Protein AF-A0A0D6DTZ2-F1 (afdb_monomer_lite)

Radius of gyration: 19.98 Å; chains: 1; bounding box: 52×52×52 Å

Sequence (296 aa):
MDSWIISLRIFQTFFFTFIPMLLGYLIINTWHKKEIDFAIKVSIIICFLEYLLSLNMSVSNILRSFVDTDYANTNSSLLESNTFPLLALGLFIYFCYYKKNIFFTVLSFVFVLITFKRVVMFTAIILFIISRLKLKDLRVSKICLLLSIFFILIISFSYFGVIEPQHILQSSRYLNIDLRAFSTNRTDRLAWLDASNFVSYGFGSSTDFMYKTFGGLALEMDIVALVVELGWISVVAFITCYLRFAKGNFYVFVAMTLLLLNSIFSSGMSSTFGWLIILVSMSSILVDSCDKKIGE

Organism: NCBI:txid297352

Foldseek 3Di:
DDDQCPDPQQVLQCCLQVVLVVLLVCCLVPPDPVVLVVVLVVLLVVLLVVLVVVLVDDPVVLVVLLVPDDLVQDPRGSQADPFRLLVLLLSLLQCLQVVPDPVSNVSSLVSNVSNSPVLSNVLSVVLNVLSPDPQQLPFADPVNLVVLLVVLLVCLVVLLVCLQPVNVVVSCVVVVHNPCSQLVNLSVLNVVCVVDPQDADAQCSQQVVCCVPVVNDHSFQQSSSCCRRPNPVSVSVVSSVQLVLQRLGPSSNSSSSSVSVCSRRGHDSSNSSSSSSNSNSSVSSSVVSVVVVVVD

Structure (mmCIF, N/CA/C/O backbone):
data_AF-A0A0D6DTZ2-F1
#
_entry.id   AF-A0A0D6DTZ2-F1
#
loop_
_atom_site.group_PDB
_atom_site.id
_atom_site.type_symbol
_atom_site.label_atom_id
_atom_site.label_alt_id
_atom_site.label_comp_id
_atom_site.label_asym_id
_atom_site.label_entity_id
_atom_site.label_seq_id
_atom_site.pdbx_PDB_ins_code
_atom_site.Cartn_x
_atom_site.Cartn_y
_atom_site.Cartn_z
_atom_site.occupancy
_atom_site.B_iso_or_equiv
_atom_site.auth_seq_id
_atom_site.auth_comp_id
_atom_site.auth_asym_id
_atom_site.auth_atom_id
_atom_site.pdbx_PDB_model_num
ATOM 1 N N . MET A 1 1 ? 15.848 -29.190 -23.317 1.00 32.53 1 MET A N 1
ATOM 2 C CA . MET A 1 1 ? 15.002 -29.951 -22.366 1.00 32.53 1 MET A CA 1
ATOM 3 C C . MET A 1 1 ? 15.364 -29.364 -21.027 1.00 32.53 1 MET A C 1
ATOM 5 O O . MET A 1 1 ? 16.264 -29.854 -20.357 1.00 32.53 1 MET A O 1
ATOM 9 N N . ASP A 1 2 ? 14.810 -28.184 -20.775 1.00 38.06 2 ASP A N 1
ATOM 10 C CA . ASP A 1 2 ? 15.455 -27.224 -19.891 1.00 38.06 2 ASP A CA 1
ATOM 11 C C . ASP A 1 2 ? 14.892 -27.424 -18.497 1.00 38.06 2 ASP A C 1
ATOM 13 O O . ASP A 1 2 ? 13.679 -27.458 -18.280 1.00 38.06 2 ASP A O 1
ATOM 17 N N . SER A 1 3 ? 15.816 -27.699 -17.587 1.00 39.47 3 SER A N 1
ATOM 18 C CA . SER A 1 3 ? 15.567 -27.962 -16.186 1.00 39.47 3 SER A CA 1
ATOM 19 C C . SER A 1 3 ? 14.684 -26.869 -15.597 1.00 39.47 3 SER A C 1
ATOM 21 O O . SER A 1 3 ? 14.871 -25.682 -15.852 1.00 39.47 3 SER A O 1
ATOM 23 N N . TRP A 1 4 ? 13.720 -27.279 -14.779 1.00 41.53 4 TRP A N 1
ATOM 24 C CA . TRP A 1 4 ? 12.941 -26.385 -13.938 1.00 41.53 4 TRP A CA 1
ATOM 25 C C . TRP A 1 4 ? 13.897 -25.625 -13.012 1.00 41.53 4 TRP A C 1
ATOM 27 O O . TRP A 1 4 ? 14.238 -26.102 -11.930 1.00 41.53 4 TRP A O 1
ATOM 37 N N . ILE A 1 5 ? 14.367 -24.451 -13.437 1.00 53.62 5 ILE A N 1
ATOM 38 C CA . ILE A 1 5 ? 15.099 -23.526 -12.576 1.00 53.62 5 ILE A CA 1
ATOM 39 C C . ILE A 1 5 ? 14.049 -22.894 -11.662 1.00 53.62 5 ILE A C 1
ATOM 41 O O . ILE A 1 5 ? 13.574 -21.783 -11.884 1.00 53.62 5 ILE A O 1
ATOM 45 N N . ILE A 1 6 ? 13.649 -23.631 -10.625 1.00 55.91 6 ILE A N 1
ATOM 46 C CA . ILE A 1 6 ? 12.968 -23.041 -9.477 1.00 55.91 6 ILE A CA 1
ATOM 47 C C . ILE A 1 6 ? 14.019 -22.163 -8.805 1.00 55.91 6 ILE A C 1
ATOM 49 O O . ILE A 1 6 ? 14.857 -22.640 -8.038 1.00 55.91 6 ILE A O 1
ATOM 53 N N . SER A 1 7 ? 14.044 -20.879 -9.158 1.00 69.25 7 SER A N 1
ATOM 54 C CA . SER A 1 7 ? 14.975 -19.956 -8.528 1.00 69.25 7 SER A CA 1
ATOM 55 C C . SER A 1 7 ? 14.535 -19.715 -7.082 1.00 69.25 7 SER A C 1
ATOM 57 O O . SER A 1 7 ? 13.347 -19.556 -6.793 1.00 69.25 7 SER A O 1
ATOM 59 N N . LEU A 1 8 ? 15.501 -19.668 -6.156 1.00 78.25 8 LEU A N 1
ATOM 60 C CA . LEU A 1 8 ? 15.287 -19.338 -4.737 1.00 78.25 8 LEU A CA 1
ATOM 61 C C . LEU A 1 8 ? 14.402 -18.086 -4.569 1.00 78.25 8 LEU A C 1
ATOM 63 O O . LEU A 1 8 ? 13.637 -17.966 -3.614 1.00 78.25 8 LEU A O 1
ATOM 67 N N . ARG A 1 9 ? 14.481 -17.164 -5.533 1.00 77.12 9 ARG A N 1
ATOM 68 C CA . ARG A 1 9 ? 13.719 -15.922 -5.561 1.00 77.12 9 ARG A CA 1
ATOM 69 C C . ARG A 1 9 ? 12.212 -16.140 -5.656 1.00 77.12 9 ARG A C 1
ATOM 71 O O . ARG A 1 9 ? 11.488 -15.431 -4.972 1.00 77.12 9 ARG A O 1
ATOM 78 N N . ILE A 1 10 ? 11.730 -17.113 -6.432 1.00 77.50 10 ILE A N 1
ATOM 79 C CA . ILE A 1 10 ? 10.286 -17.401 -6.517 1.00 77.50 10 ILE A CA 1
ATOM 80 C C . ILE A 1 10 ? 9.757 -17.830 -5.153 1.00 77.50 10 ILE A C 1
ATOM 82 O O . ILE A 1 10 ? 8.728 -17.335 -4.695 1.00 77.50 10 ILE A O 1
ATOM 86 N N . PHE A 1 11 ? 10.495 -18.710 -4.477 1.00 80.12 11 PHE A N 1
ATOM 87 C CA . PHE A 1 11 ? 10.143 -19.148 -3.134 1.00 80.12 11 PHE A CA 1
ATOM 88 C C . PHE A 1 11 ? 10.134 -17.969 -2.154 1.00 80.12 11 PHE A C 1
ATOM 90 O O . PHE A 1 11 ? 9.172 -17.797 -1.414 1.00 80.12 11 PHE A O 1
ATOM 97 N N . GLN A 1 12 ? 11.150 -17.102 -2.197 1.00 81.50 12 GLN A N 1
ATOM 98 C CA . GLN A 1 12 ? 11.191 -15.886 -1.377 1.00 81.50 12 GLN A CA 1
ATOM 99 C C . GLN A 1 12 ? 10.000 -14.960 -1.644 1.00 81.50 12 GLN A C 1
ATOM 101 O O . GLN A 1 12 ? 9.348 -14.530 -0.697 1.00 81.50 12 GLN A O 1
ATOM 106 N N . THR A 1 13 ? 9.683 -14.679 -2.909 1.00 79.06 13 THR A N 1
ATOM 107 C CA . THR A 1 13 ? 8.556 -13.816 -3.286 1.00 79.06 13 THR A CA 1
ATOM 108 C C . THR A 1 13 ? 7.231 -14.404 -2.809 1.00 79.06 13 THR A C 1
ATOM 110 O O . THR A 1 13 ? 6.436 -13.699 -2.190 1.00 79.06 13 THR A O 1
ATOM 113 N N . PHE A 1 14 ? 7.018 -15.709 -3.007 1.00 81.75 14 PHE A N 1
ATOM 114 C CA . PHE A 1 14 ? 5.841 -16.401 -2.489 1.00 81.75 14 PHE A CA 1
ATOM 115 C C . PHE A 1 14 ? 5.746 -16.275 -0.965 1.00 81.75 14 PHE A C 1
ATOM 117 O O . PHE A 1 14 ? 4.700 -15.889 -0.450 1.00 81.75 14 PHE A O 1
ATOM 124 N N . PHE A 1 15 ? 6.841 -16.527 -0.243 1.00 83.38 15 PHE A N 1
ATOM 125 C CA . PHE A 1 15 ? 6.882 -16.393 1.213 1.00 83.38 15 PHE A CA 1
ATOM 126 C C . PHE A 1 15 ? 6.571 -14.965 1.664 1.00 83.38 15 PHE A C 1
ATOM 128 O O . PHE A 1 15 ? 5.751 -14.778 2.558 1.00 83.38 15 PHE A O 1
ATOM 135 N N . PHE A 1 16 ? 7.161 -13.955 1.028 1.00 83.38 16 PHE A N 1
ATOM 136 C CA . PHE A 1 16 ? 6.943 -12.550 1.373 1.00 83.38 16 PHE A CA 1
ATOM 137 C C . PHE A 1 16 ? 5.513 -12.076 1.113 1.00 83.38 16 PHE A C 1
ATOM 139 O O . PHE A 1 16 ? 5.014 -11.233 1.854 1.00 83.38 16 PHE A O 1
ATOM 146 N N . THR A 1 17 ? 4.819 -12.642 0.126 1.00 82.06 17 THR A N 1
ATOM 147 C CA . THR A 1 17 ? 3.407 -12.323 -0.132 1.00 82.06 17 THR A CA 1
ATOM 148 C C . THR A 1 17 ? 2.444 -13.158 0.721 1.00 82.06 17 THR A C 1
ATOM 150 O O . THR A 1 17 ? 1.434 -12.636 1.191 1.00 82.06 17 THR A O 1
ATOM 153 N N . PHE A 1 18 ? 2.742 -14.438 0.961 1.00 86.50 18 PHE A N 1
ATOM 154 C CA . PHE A 1 18 ? 1.843 -15.369 1.652 1.00 86.50 18 PHE A CA 1
ATOM 155 C C . PHE A 1 18 ? 1.929 -15.286 3.182 1.00 86.50 18 PHE A C 1
ATOM 157 O O . PHE A 1 18 ? 0.897 -15.305 3.858 1.00 86.50 18 PHE A O 1
ATOM 164 N N . ILE A 1 19 ? 3.134 -15.155 3.752 1.00 89.50 19 ILE A N 1
ATOM 165 C CA . ILE A 1 19 ? 3.327 -15.104 5.212 1.00 89.50 19 ILE A CA 1
ATOM 166 C C . ILE A 1 19 ? 2.506 -13.996 5.885 1.00 89.50 19 ILE A C 1
ATOM 168 O O . ILE A 1 19 ? 1.871 -14.292 6.897 1.00 89.50 19 ILE A O 1
ATOM 172 N N . PRO A 1 20 ? 2.443 -12.756 5.366 1.00 91.19 20 PRO A N 1
ATOM 173 C CA . PRO A 1 20 ? 1.626 -11.704 5.968 1.00 91.19 20 PRO A CA 1
ATOM 174 C C . PRO A 1 20 ? 0.148 -12.079 6.074 1.00 91.19 20 PRO A C 1
ATOM 176 O O . PRO A 1 20 ? -0.500 -11.753 7.066 1.00 91.19 20 PRO A O 1
ATOM 179 N N . MET A 1 21 ? -0.380 -12.789 5.072 1.00 91.00 21 MET A N 1
ATOM 180 C CA . MET A 1 21 ? -1.769 -13.248 5.062 1.00 91.00 21 MET A CA 1
ATOM 181 C C . MET A 1 21 ? -1.997 -14.331 6.111 1.00 91.00 21 MET A C 1
ATOM 183 O O . MET A 1 21 ? -2.951 -14.244 6.882 1.00 91.00 21 MET A O 1
ATOM 187 N N . LEU A 1 22 ? -1.105 -15.325 6.165 1.00 92.88 22 LEU A N 1
ATOM 188 C CA . LEU A 1 22 ? -1.191 -16.418 7.129 1.00 92.88 22 LEU A CA 1
ATOM 189 C C . LEU A 1 22 ? -1.058 -15.904 8.568 1.00 92.88 22 LEU A C 1
ATOM 191 O O . LEU A 1 22 ? -1.885 -16.231 9.414 1.00 92.88 22 LEU A O 1
ATOM 195 N N . LEU A 1 23 ? -0.058 -15.065 8.843 1.00 93.25 23 LEU A N 1
ATOM 196 C CA . LEU A 1 23 ? 0.145 -14.471 10.164 1.00 93.25 23 LEU A CA 1
ATOM 197 C C . LEU A 1 23 ? -1.013 -13.551 10.550 1.00 93.25 23 LEU A C 1
ATOM 199 O O . LEU A 1 23 ? -1.493 -13.629 11.676 1.00 93.25 23 LEU A O 1
ATOM 203 N N . GLY A 1 24 ? -1.504 -12.724 9.623 1.00 92.81 24 GLY A N 1
ATOM 204 C CA . GLY A 1 24 ? -2.672 -11.882 9.863 1.00 92.81 24 GLY A CA 1
ATOM 205 C C . GLY A 1 24 ? -3.908 -12.709 10.221 1.00 92.81 24 GLY A C 1
ATOM 206 O O . GLY A 1 24 ? -4.595 -12.395 11.191 1.00 92.81 24 GLY A O 1
ATOM 207 N N . TYR A 1 25 ? -4.149 -13.806 9.498 1.00 93.44 25 TYR A N 1
ATOM 208 C CA . TYR A 1 25 ? -5.218 -14.752 9.815 1.00 93.44 25 TYR A CA 1
ATOM 209 C C . TYR A 1 25 ? -5.040 -15.364 11.210 1.00 93.44 25 TYR A C 1
ATOM 211 O O . TYR A 1 25 ? -5.982 -15.353 12.000 1.00 93.44 25 TYR A O 1
ATOM 219 N N . LEU A 1 26 ? -3.845 -15.851 11.550 1.00 95.25 26 LEU A N 1
ATOM 220 C CA . LEU A 1 26 ? -3.583 -16.437 12.865 1.00 95.25 26 LEU A CA 1
ATOM 221 C C . LEU A 1 26 ? -3.798 -15.423 13.994 1.00 95.25 26 LEU A C 1
ATOM 223 O O . LEU A 1 26 ? -4.516 -15.730 14.940 1.00 95.25 26 LEU A O 1
ATOM 227 N N . ILE A 1 27 ? -3.251 -14.209 13.881 1.00 95.12 27 ILE A N 1
ATOM 228 C CA . ILE A 1 27 ? -3.389 -13.153 14.899 1.00 95.12 27 ILE A CA 1
ATOM 229 C C . ILE A 1 27 ? -4.865 -12.838 15.148 1.00 95.12 27 ILE A C 1
ATOM 231 O O . ILE A 1 27 ? -5.309 -12.840 16.289 1.00 95.12 27 ILE A O 1
ATOM 235 N N . ILE A 1 28 ? -5.647 -12.623 14.088 1.00 94.12 28 ILE A N 1
ATOM 236 C CA . ILE A 1 28 ? -7.059 -12.233 14.211 1.00 94.12 28 ILE A CA 1
ATOM 237 C C . ILE A 1 28 ? -7.918 -13.336 14.836 1.00 94.12 28 ILE A C 1
ATOM 239 O O . ILE A 1 28 ? -8.884 -13.027 15.527 1.00 94.12 28 ILE A O 1
ATOM 243 N N . ASN A 1 29 ? -7.577 -14.608 14.613 1.00 93.31 29 ASN A N 1
ATOM 244 C CA . ASN A 1 29 ? -8.347 -15.732 15.148 1.00 93.31 29 ASN A CA 1
ATOM 245 C C . ASN A 1 29 ? -7.876 -16.208 16.529 1.00 93.31 29 ASN A C 1
ATOM 247 O O . ASN A 1 29 ? -8.612 -16.935 17.190 1.00 93.31 29 ASN A O 1
ATOM 251 N N . THR A 1 30 ? -6.665 -15.846 16.961 1.00 95.12 30 THR A N 1
ATOM 252 C CA . THR A 1 30 ? -6.089 -16.339 18.225 1.00 95.12 30 THR A CA 1
ATOM 253 C C . THR A 1 30 ? -5.968 -15.266 19.295 1.00 95.12 30 THR A C 1
ATOM 255 O O . THR A 1 30 ? -6.087 -15.589 20.473 1.00 95.12 30 THR A O 1
ATOM 258 N N . TRP A 1 31 ? -5.734 -14.007 18.918 1.00 95.38 31 TRP A N 1
ATOM 259 C CA . TRP A 1 31 ? -5.491 -12.931 19.874 1.00 95.38 31 TRP A CA 1
ATOM 260 C C . TRP A 1 31 ? -6.774 -12.184 20.209 1.00 95.38 31 TRP A C 1
ATOM 262 O O . TRP A 1 31 ? -7.621 -11.898 19.361 1.00 95.38 31 TRP A O 1
ATOM 272 N N . HIS A 1 32 ? -6.886 -11.779 21.465 1.00 93.12 32 HIS A N 1
ATOM 273 C CA . HIS A 1 32 ? -7.929 -10.879 21.908 1.00 93.12 32 HIS A CA 1
ATOM 274 C C . HIS A 1 32 ? -7.662 -9.453 21.420 1.00 93.12 32 HIS A C 1
ATOM 276 O O . HIS A 1 32 ? -6.531 -8.979 21.323 1.00 93.12 32 HIS A O 1
ATOM 282 N N . LYS A 1 33 ? -8.734 -8.681 21.234 1.00 90.56 33 LYS A N 1
ATOM 283 C CA . LYS A 1 33 ? -8.653 -7.275 20.807 1.00 90.56 33 LYS A CA 1
ATOM 284 C C . LYS A 1 33 ? -7.744 -6.401 21.679 1.00 90.56 33 LYS A C 1
ATOM 286 O O . LYS A 1 33 ? -7.129 -5.467 21.175 1.00 90.56 33 LYS A O 1
ATOM 291 N N . LYS A 1 34 ? -7.662 -6.678 22.987 1.00 92.75 34 LYS A N 1
ATOM 292 C CA . LYS A 1 34 ? -6.756 -5.960 23.904 1.00 92.75 34 LYS A CA 1
ATOM 293 C C . LYS A 1 34 ? -5.284 -6.217 23.567 1.00 92.75 34 LYS A C 1
ATOM 295 O O . LYS A 1 34 ? -4.485 -5.291 23.646 1.00 92.75 34 LYS A O 1
ATOM 300 N N . GLU A 1 35 ? -4.950 -7.442 23.172 1.00 95.75 35 GLU A N 1
ATOM 301 C CA . GLU A 1 35 ? -3.594 -7.852 22.796 1.00 95.75 35 GLU A CA 1
ATOM 302 C C . GLU A 1 35 ? -3.206 -7.231 21.456 1.00 95.75 35 GLU A C 1
ATOM 304 O O . GLU A 1 35 ? -2.127 -6.656 21.340 1.00 95.75 35 GLU A O 1
ATOM 309 N N . ILE A 1 36 ? -4.125 -7.228 20.483 1.00 95.06 36 ILE A N 1
ATOM 310 C CA . ILE A 1 36 ? -3.933 -6.541 19.197 1.00 95.06 36 ILE A CA 1
ATOM 311 C C . ILE A 1 36 ? -3.721 -5.033 19.412 1.00 95.06 36 ILE A C 1
ATOM 313 O O . ILE A 1 36 ? -2.784 -4.455 18.864 1.00 95.06 36 ILE A O 1
ATOM 317 N N . ASP A 1 37 ? -4.544 -4.389 20.246 1.00 94.62 37 ASP A N 1
ATOM 318 C CA . ASP A 1 37 ? -4.416 -2.958 20.553 1.00 94.62 37 ASP A CA 1
ATOM 319 C C . ASP A 1 37 ? -3.077 -2.627 21.227 1.00 94.62 37 ASP A C 1
ATOM 321 O O . ASP A 1 37 ? -2.450 -1.615 20.909 1.00 94.62 37 ASP A O 1
ATOM 325 N N . PHE A 1 38 ? -2.619 -3.486 22.140 1.00 94.94 38 PHE A N 1
ATOM 326 C CA . PHE A 1 38 ? -1.310 -3.352 22.769 1.00 94.94 38 PHE A CA 1
ATOM 327 C C . PHE A 1 38 ? -0.178 -3.521 21.750 1.00 94.94 38 PHE A C 1
ATOM 329 O O . PHE A 1 38 ? 0.694 -2.657 21.655 1.00 94.94 38 PHE A O 1
ATOM 336 N N . ALA A 1 39 ? -0.226 -4.572 20.931 1.00 95.75 39 ALA A N 1
ATOM 337 C CA . ALA A 1 39 ? 0.793 -4.851 19.928 1.00 95.75 39 ALA A CA 1
ATOM 338 C C . ALA A 1 39 ? 0.906 -3.732 18.885 1.00 95.75 39 ALA A C 1
ATOM 340 O O . ALA A 1 39 ? 2.017 -3.323 18.550 1.00 95.75 39 ALA A O 1
ATOM 341 N N . ILE A 1 40 ? -0.213 -3.163 18.425 1.00 95.31 40 ILE A N 1
ATOM 342 C CA . ILE A 1 40 ? -0.209 -2.041 17.475 1.00 95.31 40 ILE A CA 1
ATOM 343 C C . ILE A 1 40 ? 0.386 -0.768 18.107 1.00 95.31 40 ILE A C 1
ATOM 345 O O . ILE A 1 40 ? 1.148 -0.057 17.447 1.00 95.31 40 ILE A O 1
ATOM 349 N N . LYS A 1 41 ? 0.120 -0.491 19.394 1.00 95.44 41 LYS A N 1
ATOM 350 C CA . LYS A 1 41 ? 0.746 0.629 20.133 1.00 95.44 41 LYS A CA 1
ATOM 351 C C . LYS A 1 41 ? 2.248 0.459 20.326 1.00 95.44 41 LYS A C 1
ATOM 353 O O . LYS A 1 41 ? 2.985 1.434 20.228 1.00 95.44 41 LYS A O 1
ATOM 358 N N . VAL A 1 42 ? 2.707 -0.756 20.598 1.00 95.25 42 VAL A N 1
ATOM 359 C CA . VAL A 1 42 ? 4.143 -1.044 20.686 1.00 95.25 42 VAL A CA 1
ATOM 360 C C . VAL A 1 42 ? 4.790 -0.917 19.304 1.00 95.25 42 VAL A C 1
ATOM 362 O O . VAL A 1 42 ? 5.819 -0.259 19.163 1.00 95.25 42 VAL A O 1
ATOM 365 N N . SER A 1 43 ? 4.139 -1.454 18.268 1.00 94.94 43 SER A N 1
ATOM 366 C CA . SER A 1 43 ? 4.635 -1.437 16.886 1.00 94.94 43 SER A CA 1
ATOM 367 C C . SER A 1 43 ? 4.881 -0.023 16.366 1.00 94.94 43 SER A C 1
ATOM 369 O O . SER A 1 43 ? 5.916 0.217 15.755 1.00 94.94 43 SER A O 1
ATOM 371 N N . ILE A 1 44 ? 3.983 0.935 16.635 1.00 95.00 44 ILE A N 1
ATOM 372 C CA . ILE A 1 44 ? 4.195 2.328 16.208 1.00 95.00 44 ILE A CA 1
ATOM 373 C C . ILE A 1 44 ? 5.402 2.977 16.882 1.00 95.00 44 ILE A C 1
ATOM 375 O O . ILE A 1 44 ? 6.134 3.700 16.215 1.00 95.00 44 ILE A O 1
ATOM 379 N N . ILE A 1 45 ? 5.641 2.707 18.167 1.00 94.44 45 ILE A N 1
ATOM 380 C CA . ILE A 1 45 ? 6.796 3.263 18.881 1.00 94.44 45 ILE A CA 1
ATOM 381 C C . ILE A 1 45 ? 8.087 2.678 18.304 1.00 94.44 45 ILE A C 1
ATOM 383 O O . ILE A 1 45 ? 8.991 3.435 17.960 1.00 94.44 45 ILE A O 1
ATOM 387 N N . ILE A 1 46 ? 8.150 1.352 18.143 1.00 94.12 46 ILE A N 1
ATOM 388 C CA . ILE A 1 46 ? 9.329 0.667 17.595 1.00 94.12 46 ILE A CA 1
ATOM 389 C C . ILE A 1 46 ? 9.605 1.137 16.165 1.00 94.12 46 ILE A C 1
ATOM 391 O O . ILE A 1 46 ? 10.698 1.621 15.895 1.00 94.12 46 ILE A O 1
ATOM 395 N N . CYS A 1 47 ? 8.608 1.089 15.274 1.00 93.19 47 CYS A N 1
ATOM 396 C CA . CYS A 1 47 ? 8.787 1.476 13.871 1.00 93.19 47 CYS A CA 1
ATOM 397 C C . CYS A 1 47 ? 9.203 2.945 13.729 1.00 93.19 47 CYS A C 1
ATOM 399 O O . CYS A 1 47 ? 10.007 3.277 12.862 1.00 93.19 47 CYS A O 1
ATOM 401 N N . PHE A 1 48 ? 8.657 3.834 14.564 1.00 91.56 48 PHE A N 1
ATOM 402 C CA . PHE A 1 48 ? 9.018 5.248 14.537 1.00 91.56 48 PHE A CA 1
ATOM 403 C C . PHE A 1 48 ? 10.462 5.471 15.008 1.00 91.56 48 PHE A C 1
ATOM 405 O O . PHE A 1 48 ? 11.199 6.224 14.377 1.00 91.56 48 PHE A O 1
ATOM 412 N N . LEU A 1 49 ? 10.894 4.793 16.077 1.00 90.50 49 LEU A N 1
ATOM 413 C CA . LEU A 1 49 ? 12.277 4.867 16.558 1.00 90.50 49 LEU A CA 1
ATOM 414 C C . LEU A 1 49 ? 13.264 4.269 15.550 1.00 90.50 49 LEU A C 1
ATOM 416 O O . LEU A 1 49 ? 14.274 4.897 15.248 1.00 90.50 49 LEU A O 1
ATOM 420 N N . GLU A 1 50 ? 12.960 3.097 14.991 1.00 90.56 50 GLU A N 1
ATOM 421 C CA . GLU A 1 50 ? 13.772 2.466 13.946 1.00 90.56 50 GLU A CA 1
ATOM 422 C C . GLU A 1 50 ? 13.893 3.354 12.709 1.00 90.56 50 GLU A C 1
ATOM 424 O O . GLU A 1 50 ? 14.981 3.484 12.154 1.00 90.56 50 GLU A O 1
ATOM 429 N N . TYR A 1 51 ? 12.809 4.023 12.312 1.00 89.88 51 TYR A N 1
ATOM 430 C CA . TYR A 1 51 ? 12.848 4.992 11.226 1.00 89.88 51 TYR A CA 1
ATOM 431 C C . TYR A 1 51 ? 13.812 6.146 11.529 1.00 89.88 51 TYR A C 1
ATOM 433 O O . TYR A 1 51 ? 14.693 6.432 10.717 1.00 89.88 51 TYR A O 1
ATOM 441 N N . LEU A 1 52 ? 13.708 6.771 12.706 1.00 87.75 52 LEU A N 1
ATOM 442 C CA . LEU A 1 52 ? 14.608 7.862 13.095 1.00 87.75 52 LEU A CA 1
ATOM 443 C C . LEU A 1 52 ? 16.076 7.418 13.151 1.00 87.75 52 LEU A C 1
ATOM 445 O O . LEU A 1 52 ? 16.952 8.162 12.716 1.00 87.75 52 LEU A O 1
ATOM 449 N N . LEU A 1 53 ? 16.342 6.203 13.638 1.00 86.50 53 LEU A N 1
ATOM 450 C CA . LEU A 1 53 ? 17.682 5.612 13.627 1.00 86.50 53 LEU A CA 1
ATOM 451 C C . LEU A 1 53 ? 18.173 5.357 12.196 1.00 86.50 53 LEU A C 1
ATOM 453 O O . LEU A 1 53 ? 19.335 5.621 11.895 1.00 86.50 53 LEU A O 1
ATOM 457 N N . SER A 1 54 ? 17.291 4.897 11.302 1.00 86.75 54 SER A N 1
ATOM 458 C CA . SER A 1 54 ? 17.633 4.599 9.906 1.00 86.75 54 SER A CA 1
ATOM 459 C C . SER A 1 54 ? 18.014 5.833 9.090 1.00 86.75 54 SER A C 1
ATOM 461 O O . SER A 1 54 ? 18.814 5.718 8.166 1.00 86.75 54 SER A O 1
ATOM 463 N N . LEU A 1 55 ? 17.497 7.014 9.452 1.00 83.06 55 LEU A N 1
ATOM 464 C CA . LEU A 1 55 ? 17.873 8.270 8.802 1.00 83.06 55 LEU A CA 1
ATOM 465 C C . LEU A 1 55 ? 19.335 8.641 9.069 1.00 83.06 55 LEU A C 1
ATOM 467 O O . LEU A 1 55 ? 19.923 9.360 8.271 1.00 83.06 55 LEU A O 1
ATOM 471 N N . ASN A 1 56 ? 19.927 8.169 10.175 1.00 82.25 56 ASN A N 1
ATOM 472 C CA . ASN A 1 56 ? 21.294 8.507 10.588 1.00 82.25 56 ASN A CA 1
ATOM 473 C C . ASN A 1 56 ? 21.574 10.030 10.571 1.00 82.25 56 ASN A C 1
ATOM 475 O O . ASN A 1 56 ? 22.660 10.491 10.219 1.00 82.25 56 ASN A O 1
ATOM 479 N N . MET A 1 57 ? 20.561 10.827 10.925 1.00 79.69 57 MET A N 1
ATOM 480 C CA . MET A 1 57 ? 20.587 12.291 10.917 1.00 79.69 57 MET A CA 1
ATOM 481 C C . MET A 1 57 ? 20.305 12.838 12.315 1.00 79.69 57 MET A C 1
ATOM 483 O O . MET A 1 57 ? 19.535 12.266 13.086 1.00 79.69 57 MET A O 1
ATOM 487 N N . SER A 1 58 ? 20.889 13.993 12.640 1.00 78.62 58 SER A N 1
ATOM 488 C CA . SER A 1 58 ? 20.507 14.731 13.844 1.00 78.62 58 SER A CA 1
ATOM 489 C C . SER A 1 58 ? 19.069 15.250 13.731 1.00 78.62 58 SER A C 1
ATOM 491 O O . SER A 1 58 ? 18.591 15.584 12.646 1.00 78.62 58 SER A O 1
ATOM 493 N N . VAL A 1 59 ? 18.391 15.406 14.872 1.00 74.19 59 VAL A N 1
ATOM 494 C CA . VAL A 1 59 ? 17.012 15.930 14.934 1.00 74.19 59 VAL A CA 1
ATOM 495 C C . VAL A 1 59 ? 16.885 17.297 14.244 1.00 74.19 59 VAL A C 1
ATOM 497 O O . VAL A 1 59 ? 15.902 17.556 13.552 1.00 74.19 59 VAL A O 1
ATOM 500 N N . SER A 1 60 ? 17.899 18.159 14.366 1.00 74.94 60 SER A N 1
ATOM 501 C CA . SER A 1 60 ? 17.929 19.466 13.697 1.00 74.94 60 SER A CA 1
ATOM 502 C C . SER A 1 60 ? 17.966 19.356 12.170 1.00 74.94 60 SER A C 1
ATOM 504 O O . SER A 1 60 ? 17.314 20.145 11.487 1.00 74.94 60 SER A O 1
ATOM 506 N N . ASN A 1 61 ? 18.681 18.369 11.627 1.00 77.38 61 ASN A N 1
ATOM 507 C CA . ASN A 1 61 ? 18.766 18.143 10.186 1.00 77.38 61 ASN A CA 1
ATOM 508 C C . ASN A 1 61 ? 17.484 17.516 9.630 1.00 77.38 61 ASN A C 1
ATOM 510 O O . ASN A 1 61 ? 17.095 17.842 8.511 1.00 77.38 61 ASN A O 1
ATOM 514 N N . ILE A 1 62 ? 16.794 16.679 10.413 1.00 76.00 62 ILE A N 1
ATOM 515 C CA . ILE A 1 62 ? 15.476 16.136 10.045 1.00 76.00 62 ILE A CA 1
ATOM 516 C C . ILE A 1 62 ? 14.460 17.274 9.889 1.00 76.00 62 ILE A C 1
ATOM 518 O O . ILE A 1 62 ? 13.755 17.335 8.885 1.00 76.00 62 ILE A O 1
ATOM 522 N N . LEU A 1 63 ? 14.422 18.210 10.845 1.00 74.38 63 LEU A N 1
ATOM 523 C CA . LEU A 1 63 ? 13.508 19.355 10.793 1.00 74.38 63 LEU A CA 1
ATOM 524 C C . LEU A 1 63 ? 13.785 20.271 9.597 1.00 74.38 63 LEU A C 1
ATOM 526 O O . LEU A 1 63 ? 12.846 20.686 8.926 1.00 74.38 63 LEU A O 1
ATOM 530 N N . ARG A 1 64 ? 15.060 20.555 9.304 1.00 77.06 64 ARG A N 1
ATOM 531 C CA . ARG A 1 64 ? 15.445 21.338 8.117 1.00 77.06 64 ARG A CA 1
ATOM 532 C C . ARG A 1 64 ? 15.039 20.633 6.830 1.00 77.06 64 ARG A C 1
ATOM 534 O O . ARG A 1 64 ? 14.345 21.221 6.016 1.00 77.06 64 ARG A O 1
ATOM 541 N N . SER A 1 65 ? 15.350 19.342 6.720 1.00 75.00 65 SER A N 1
ATOM 542 C CA . SER A 1 65 ? 14.978 18.538 5.552 1.00 75.00 65 SER A CA 1
ATOM 543 C C . SER A 1 65 ? 13.469 18.525 5.332 1.00 75.00 65 SER A C 1
ATOM 545 O O . SER A 1 65 ? 13.028 18.583 4.195 1.00 75.00 65 SER A O 1
ATOM 547 N N . PHE A 1 66 ? 12.664 18.506 6.397 1.00 71.75 66 PHE A N 1
ATOM 548 C CA . PHE A 1 66 ? 11.207 18.572 6.281 1.00 71.75 66 PHE A CA 1
ATOM 549 C C . PHE A 1 66 ? 10.708 19.911 5.713 1.00 71.75 66 PHE A C 1
ATOM 551 O O . PHE A 1 66 ? 9.777 19.918 4.913 1.00 71.75 66 PHE A O 1
ATOM 558 N N . VAL A 1 67 ? 11.321 21.032 6.109 1.00 74.00 67 VAL A N 1
ATOM 559 C CA . VAL A 1 67 ? 10.974 22.374 5.604 1.00 74.00 67 VAL A CA 1
ATOM 560 C C . VAL A 1 67 ? 11.462 22.580 4.171 1.00 74.00 67 VAL A C 1
ATOM 562 O O . VAL A 1 67 ? 10.742 23.151 3.357 1.00 74.00 67 VAL A O 1
ATOM 565 N N . ASP A 1 68 ? 12.653 22.076 3.861 1.00 73.12 68 ASP A N 1
ATOM 566 C CA . ASP A 1 68 ? 13.320 22.275 2.573 1.00 73.12 68 ASP A CA 1
ATOM 567 C C . ASP A 1 68 ? 12.824 21.301 1.490 1.00 73.12 68 ASP A C 1
ATOM 569 O O . ASP A 1 68 ? 13.235 21.384 0.331 1.00 73.12 68 ASP A O 1
ATOM 573 N N . THR A 1 69 ? 11.953 20.353 1.848 1.00 67.44 69 THR A N 1
ATOM 574 C CA . THR A 1 69 ? 11.469 19.354 0.900 1.00 67.44 69 THR A CA 1
ATOM 575 C C . THR A 1 69 ? 10.467 19.962 -0.085 1.00 67.44 69 THR A C 1
ATOM 577 O O . THR A 1 69 ? 9.354 20.346 0.277 1.00 67.44 69 THR A O 1
ATOM 580 N N . ASP A 1 70 ? 10.832 19.949 -1.366 1.00 66.75 70 ASP A N 1
ATOM 581 C CA . ASP A 1 70 ? 9.923 20.235 -2.472 1.00 66.75 70 ASP A CA 1
ATOM 582 C C . ASP A 1 70 ? 9.046 19.008 -2.790 1.00 66.75 70 ASP A C 1
ATOM 584 O O . ASP A 1 70 ? 9.535 17.953 -3.190 1.00 66.75 70 ASP A O 1
ATOM 588 N N . TYR A 1 71 ? 7.727 19.149 -2.631 1.00 62.59 71 TYR A N 1
ATOM 589 C CA . TYR A 1 71 ? 6.744 18.102 -2.938 1.00 62.59 71 TYR A CA 1
ATOM 590 C C . TYR A 1 71 ? 6.504 17.910 -4.446 1.00 62.59 71 TYR A C 1
ATOM 592 O O . TYR A 1 71 ? 5.935 16.886 -4.849 1.00 62.59 71 TYR A O 1
ATOM 600 N N . ALA A 1 72 ? 6.931 18.863 -5.280 1.00 59.31 72 ALA A N 1
ATOM 601 C CA . ALA A 1 72 ? 6.850 18.772 -6.733 1.00 59.31 72 ALA A CA 1
ATOM 602 C C . ALA A 1 72 ? 8.031 17.993 -7.334 1.00 59.31 72 ALA A C 1
ATOM 604 O O . ALA A 1 72 ? 7.857 17.320 -8.354 1.00 59.31 72 ALA A O 1
ATOM 605 N N . ASN A 1 73 ? 9.204 18.025 -6.691 1.00 60.66 73 ASN A N 1
ATOM 606 C CA . ASN A 1 73 ? 10.409 17.378 -7.195 1.00 60.66 73 ASN A CA 1
ATOM 607 C C . ASN A 1 73 ? 10.653 16.022 -6.510 1.00 60.66 73 ASN A C 1
ATOM 609 O O . ASN A 1 73 ? 10.873 15.920 -5.309 1.00 60.66 73 ASN A O 1
ATOM 613 N N . THR A 1 74 ? 10.577 14.942 -7.287 1.00 51.38 74 THR A N 1
ATOM 614 C CA . THR A 1 74 ? 10.486 13.571 -6.752 1.00 51.38 74 THR A CA 1
ATOM 615 C C . THR A 1 74 ? 11.788 13.056 -6.128 1.00 51.38 74 THR A C 1
ATOM 617 O O . THR A 1 74 ? 11.740 12.127 -5.337 1.00 51.38 74 THR A O 1
ATOM 620 N N . ASN A 1 75 ? 12.942 13.636 -6.471 1.00 51.50 75 ASN A N 1
ATOM 621 C CA . ASN A 1 75 ? 14.262 13.080 -6.139 1.00 51.50 75 ASN A CA 1
ATOM 622 C C . ASN A 1 75 ? 14.988 13.819 -4.998 1.00 51.50 75 ASN A C 1
ATOM 624 O O . ASN A 1 75 ? 16.176 13.587 -4.785 1.00 51.50 75 ASN A O 1
ATOM 628 N N . SER A 1 76 ? 14.328 14.753 -4.308 1.00 48.56 76 SER A N 1
ATOM 629 C CA . SER A 1 76 ? 15.009 15.720 -3.431 1.00 48.56 76 SER A CA 1
ATOM 630 C C . SER A 1 76 ? 14.885 15.466 -1.930 1.00 48.56 76 SER A C 1
ATOM 632 O O . SER A 1 76 ? 15.529 16.182 -1.165 1.00 48.56 76 SER A O 1
ATOM 634 N N . SER A 1 77 ? 14.091 14.494 -1.467 1.00 59.72 77 SER A N 1
ATOM 635 C CA . SER A 1 77 ? 13.899 14.318 -0.021 1.00 59.72 77 SER A CA 1
ATOM 636 C C . SER A 1 77 ? 14.822 13.254 0.569 1.00 59.72 77 SER A C 1
ATOM 638 O O . SER A 1 77 ? 14.656 12.062 0.332 1.00 59.72 77 SER A O 1
ATOM 640 N N . LEU A 1 78 ? 15.736 13.691 1.440 1.00 64.50 78 LEU A N 1
ATOM 641 C CA . LEU A 1 78 ? 16.544 12.828 2.318 1.00 64.50 78 LEU A CA 1
ATOM 642 C C . LEU A 1 78 ? 15.694 11.994 3.299 1.00 64.50 78 LEU A C 1
ATOM 644 O O . LEU A 1 78 ? 16.222 11.114 3.972 1.00 64.50 78 LEU A O 1
ATOM 648 N N . LEU A 1 79 ? 14.394 12.287 3.400 1.00 72.88 79 LEU A N 1
ATOM 649 C CA . LEU A 1 79 ? 13.443 11.605 4.276 1.00 72.88 79 LEU A CA 1
ATOM 650 C C . LEU A 1 79 ? 12.680 10.473 3.567 1.00 72.88 79 LEU A C 1
ATOM 652 O O . LEU A 1 79 ? 11.939 9.735 4.216 1.00 72.88 79 LEU A O 1
ATOM 656 N N . GLU A 1 80 ? 12.824 10.322 2.246 1.00 71.12 80 GLU A N 1
ATOM 657 C CA . GLU A 1 80 ? 12.124 9.264 1.522 1.00 71.12 80 GLU A CA 1
ATOM 658 C C . GLU A 1 80 ? 12.593 7.882 1.993 1.00 71.12 80 GLU A C 1
ATOM 660 O O . GLU A 1 80 ? 13.778 7.548 1.974 1.00 71.12 80 GLU A O 1
ATOM 665 N N . SER A 1 81 ? 11.635 7.047 2.398 1.00 75.56 81 SER A N 1
ATOM 666 C CA . SER A 1 81 ? 11.904 5.662 2.767 1.00 75.56 81 SER A CA 1
ATOM 667 C C . SER A 1 81 ? 11.127 4.693 1.892 1.00 75.56 81 SER A C 1
ATOM 669 O O . SER A 1 81 ? 9.931 4.850 1.664 1.00 75.56 81 SER A O 1
ATOM 671 N N . ASN A 1 82 ? 11.785 3.612 1.476 1.00 72.56 82 ASN A N 1
ATOM 672 C CA . ASN A 1 82 ? 11.130 2.517 0.763 1.00 72.56 82 ASN A CA 1
ATOM 673 C C . ASN A 1 82 ? 10.454 1.502 1.701 1.00 72.56 82 ASN A C 1
ATOM 675 O O . ASN A 1 82 ? 9.514 0.822 1.289 1.00 72.56 82 ASN A O 1
ATOM 679 N N . THR A 1 83 ? 10.892 1.422 2.962 1.00 79.38 83 THR A N 1
ATOM 680 C CA . THR A 1 83 ? 10.501 0.351 3.896 1.00 79.38 83 THR A CA 1
ATOM 681 C C . THR A 1 83 ? 9.354 0.765 4.816 1.00 79.38 83 THR A C 1
ATOM 683 O O . THR A 1 83 ? 8.370 0.039 4.960 1.00 79.38 83 THR A O 1
ATOM 686 N N . PHE A 1 84 ? 9.455 1.948 5.423 1.00 87.62 84 PHE A N 1
ATOM 687 C CA . PHE A 1 84 ? 8.551 2.398 6.485 1.00 87.62 84 PHE A CA 1
ATOM 688 C C . PHE A 1 84 ? 7.175 2.963 6.058 1.00 87.62 84 PHE A C 1
ATOM 690 O O . PHE A 1 84 ? 6.261 2.883 6.882 1.00 87.62 84 PHE A O 1
ATOM 697 N N . PRO A 1 85 ? 6.929 3.467 4.826 1.00 88.50 85 PRO A N 1
ATOM 698 C CA . PRO A 1 85 ? 5.642 4.094 4.498 1.00 88.50 85 PRO A CA 1
ATOM 699 C C . PRO A 1 85 ? 4.424 3.177 4.664 1.00 88.50 85 PRO A C 1
ATOM 701 O O . PRO A 1 85 ? 3.387 3.599 5.172 1.00 88.50 85 PRO A O 1
ATOM 704 N N . LEU A 1 86 ? 4.531 1.908 4.252 1.00 90.81 86 LEU A N 1
ATOM 705 C CA . LEU A 1 86 ? 3.424 0.946 4.345 1.00 90.81 86 LEU A CA 1
ATOM 706 C C . LEU A 1 86 ? 3.156 0.512 5.789 1.00 90.81 86 LEU A C 1
ATOM 708 O O . LEU A 1 86 ? 1.998 0.341 6.164 1.00 90.81 86 LEU A O 1
ATOM 712 N N . LEU A 1 87 ? 4.208 0.394 6.608 1.00 92.75 87 LEU A N 1
ATOM 713 C CA . LEU A 1 87 ? 4.082 0.161 8.049 1.00 92.75 87 LEU A CA 1
ATOM 714 C C . LEU A 1 87 ? 3.344 1.327 8.712 1.00 92.75 87 LEU A C 1
ATOM 716 O O . LEU A 1 87 ? 2.338 1.118 9.392 1.00 92.75 87 LEU A O 1
ATOM 720 N N . ALA A 1 88 ? 3.799 2.556 8.451 1.00 93.44 88 ALA A N 1
ATOM 721 C CA . ALA A 1 88 ? 3.175 3.771 8.960 1.00 93.44 88 ALA A CA 1
ATOM 722 C C . ALA A 1 88 ? 1.698 3.861 8.540 1.00 93.44 88 ALA A C 1
ATOM 724 O O . ALA A 1 88 ? 0.834 4.138 9.374 1.00 93.44 88 ALA A O 1
ATOM 725 N N . LEU A 1 89 ? 1.386 3.543 7.278 1.00 94.75 89 LEU A N 1
ATOM 726 C CA . LEU A 1 89 ? 0.015 3.531 6.773 1.00 94.75 89 LEU A CA 1
ATOM 727 C C . LEU A 1 89 ? -0.847 2.459 7.450 1.00 94.75 89 LEU A C 1
ATOM 729 O O . LEU A 1 89 ? -1.972 2.753 7.844 1.00 94.75 89 LEU A O 1
ATOM 733 N N . GLY A 1 90 ? -0.337 1.237 7.621 1.00 95.00 90 GLY A N 1
ATOM 734 C CA . GLY A 1 90 ? -1.049 0.159 8.312 1.00 95.00 90 GLY A CA 1
ATOM 735 C C . GLY A 1 90 ? -1.408 0.519 9.755 1.00 95.00 90 GLY A C 1
ATOM 736 O O . GLY A 1 90 ? -2.539 0.289 10.192 1.00 95.00 90 GLY A O 1
ATOM 737 N N . LEU A 1 91 ? -0.476 1.143 10.478 1.00 96.06 91 LEU A N 1
ATOM 738 C CA . LEU A 1 91 ? -0.703 1.657 11.832 1.00 96.06 91 LEU A CA 1
ATOM 739 C C . LEU A 1 91 ? -1.724 2.804 11.827 1.00 96.06 91 LEU A C 1
ATOM 741 O O . LEU A 1 91 ? -2.641 2.833 12.652 1.00 96.06 91 LEU A O 1
ATOM 745 N N . PHE A 1 92 ? -1.599 3.728 10.872 1.00 96.69 92 PHE A N 1
ATOM 746 C CA . PHE A 1 92 ? -2.516 4.852 10.720 1.00 96.69 92 PHE A CA 1
ATOM 747 C C . PHE A 1 92 ? -3.951 4.396 10.429 1.00 96.69 92 PHE A C 1
ATOM 749 O O . PHE A 1 92 ? -4.874 4.905 11.062 1.00 96.69 92 PHE A O 1
ATOM 756 N N . ILE A 1 93 ? -4.152 3.399 9.556 1.00 97.06 93 ILE A N 1
ATOM 757 C CA . ILE A 1 93 ? -5.467 2.796 9.264 1.00 97.06 93 ILE A CA 1
ATOM 758 C C . ILE A 1 93 ? -6.170 2.374 10.563 1.00 97.06 93 ILE A C 1
ATOM 760 O O . ILE A 1 93 ? -7.349 2.675 10.760 1.00 97.06 93 ILE A O 1
ATOM 764 N N . TYR A 1 94 ? -5.446 1.723 11.477 1.00 96.62 94 TYR A N 1
ATOM 765 C CA . TYR A 1 94 ? -6.003 1.276 12.752 1.00 96.62 94 TYR A CA 1
ATOM 766 C C . TYR A 1 94 ? -6.356 2.449 13.675 1.00 96.62 94 TYR A C 1
ATOM 768 O O . TYR A 1 94 ? -7.506 2.587 14.107 1.00 96.62 94 TYR A O 1
ATOM 776 N N . PHE A 1 95 ? -5.391 3.326 13.971 1.00 95.88 95 PHE A N 1
ATOM 777 C CA . PHE A 1 95 ? -5.606 4.416 14.929 1.00 95.88 95 PHE A CA 1
ATOM 778 C C . PHE A 1 95 ? -6.642 5.430 14.438 1.00 95.88 95 PHE A C 1
ATOM 780 O O . PHE A 1 95 ? -7.507 5.857 15.208 1.00 95.88 95 PHE A O 1
ATOM 787 N N . CYS A 1 96 ? -6.605 5.765 13.148 1.00 95.38 96 CYS A N 1
ATOM 788 C CA . CYS A 1 96 ? -7.523 6.710 12.529 1.00 95.38 96 CYS A CA 1
ATOM 789 C C . CYS A 1 96 ? -8.976 6.212 12.553 1.00 95.38 96 CYS A C 1
ATOM 791 O O . CYS A 1 96 ? -9.894 7.009 12.769 1.00 95.38 96 CYS A O 1
ATOM 793 N N . TYR A 1 97 ? -9.203 4.905 12.387 1.00 94.88 97 TYR A N 1
ATOM 794 C CA . TYR A 1 97 ? -10.545 4.331 12.455 1.00 94.88 97 TYR A CA 1
ATOM 795 C C . TYR A 1 97 ? -11.117 4.328 13.879 1.00 94.88 97 TYR A C 1
ATOM 797 O O . TYR A 1 97 ? -12.261 4.749 14.083 1.00 94.88 97 TYR A O 1
ATOM 805 N N . TYR A 1 98 ? -10.333 3.856 14.856 1.00 91.94 98 TYR A N 1
ATOM 806 C CA . TYR A 1 98 ? -10.802 3.659 16.230 1.00 91.94 98 TYR A CA 1
ATOM 807 C C . TYR A 1 98 ? -10.859 4.938 17.058 1.00 91.94 98 TYR A C 1
ATOM 809 O O . TYR A 1 98 ? -11.686 5.024 17.964 1.00 91.94 98 TYR A O 1
ATOM 817 N N . LYS A 1 99 ? -9.985 5.916 16.786 1.00 85.31 99 LYS A N 1
ATOM 818 C CA . LYS A 1 99 ? -9.954 7.236 17.447 1.00 85.31 99 LYS A CA 1
ATOM 819 C C . LYS A 1 99 ? -9.907 7.201 18.977 1.00 85.31 99 LYS A C 1
ATOM 821 O O . LYS A 1 99 ? -10.214 8.197 19.623 1.00 85.31 99 LYS A O 1
ATOM 826 N N . LYS A 1 100 ? -9.506 6.073 19.571 1.00 81.31 100 LYS A N 1
ATOM 827 C CA . LYS A 1 100 ? -9.468 5.901 21.030 1.00 81.31 100 LYS A CA 1
ATOM 828 C C . LYS A 1 100 ? -8.405 6.772 21.689 1.00 81.31 100 LYS A C 1
ATOM 830 O O . LYS A 1 100 ? -8.599 7.217 22.811 1.00 81.31 100 LYS A O 1
ATOM 835 N N . ASN A 1 101 ? -7.277 6.985 21.010 1.00 86.00 101 ASN A N 1
ATOM 836 C CA . ASN A 1 101 ? -6.169 7.766 21.539 1.00 86.00 101 ASN A CA 1
ATOM 837 C C . ASN A 1 101 ? -5.658 8.758 20.485 1.00 86.00 101 ASN A C 1
ATOM 839 O O . ASN A 1 101 ? -5.138 8.368 19.433 1.00 86.00 101 ASN A O 1
ATOM 843 N N . ILE A 1 102 ? -5.822 10.047 20.790 1.00 89.81 102 ILE A N 1
ATOM 844 C CA . ILE A 1 102 ? -5.422 11.157 19.922 1.00 89.81 102 ILE A CA 1
ATOM 845 C C . ILE A 1 102 ? -3.912 11.148 19.664 1.00 89.81 102 ILE A C 1
ATOM 847 O O . ILE A 1 102 ? -3.502 11.358 18.527 1.00 89.81 102 ILE A O 1
ATOM 851 N N . PHE A 1 103 ? -3.101 10.811 20.674 1.00 92.50 103 PHE A N 1
ATOM 852 C CA . PHE A 1 103 ? -1.644 10.799 20.572 1.00 92.50 103 PHE A CA 1
ATOM 853 C C . PHE A 1 103 ? -1.174 9.822 19.492 1.00 92.50 103 PHE A C 1
ATOM 855 O O . PHE A 1 103 ? -0.495 10.227 18.556 1.00 92.50 103 PHE A O 1
ATOM 862 N N . PHE A 1 104 ? -1.613 8.561 19.548 1.00 94.12 104 PHE A N 1
ATOM 863 C CA . PHE A 1 104 ? -1.223 7.557 18.552 1.00 94.12 104 PHE A CA 1
ATOM 864 C C . PHE A 1 104 ? -1.788 7.842 17.155 1.00 94.12 104 PHE A C 1
ATOM 866 O O . PHE A 1 104 ? -1.160 7.509 16.151 1.00 94.12 104 PHE A O 1
ATOM 873 N N . THR A 1 105 ? -2.950 8.496 17.070 1.00 92.81 105 THR A N 1
ATOM 874 C CA . THR A 1 105 ? -3.527 8.913 15.782 1.00 92.81 105 THR A CA 1
ATOM 875 C C . THR A 1 105 ? -2.686 10.010 15.129 1.00 92.81 105 THR A C 1
ATOM 877 O O . THR A 1 105 ? -2.380 9.927 13.944 1.00 92.81 105 THR A O 1
ATOM 880 N N . VAL A 1 106 ? -2.283 11.024 15.900 1.00 92.56 106 VAL A N 1
ATOM 881 C CA . VAL A 1 106 ? -1.421 12.106 15.407 1.00 92.56 106 VAL A CA 1
ATOM 882 C C . VAL A 1 106 ? -0.027 11.572 15.089 1.00 92.56 106 VAL A C 1
ATOM 884 O O . VAL A 1 106 ? 0.490 11.856 14.016 1.00 92.56 106 VAL A O 1
ATOM 887 N N . LEU A 1 107 ? 0.547 10.743 15.966 1.00 93.50 107 LEU A N 1
ATOM 888 C CA . LEU A 1 107 ? 1.861 10.139 15.755 1.00 93.50 107 LEU A CA 1
ATOM 889 C C . LEU A 1 107 ? 1.900 9.296 14.476 1.00 93.50 107 LEU A C 1
ATOM 891 O O . LEU A 1 107 ? 2.821 9.448 13.684 1.00 93.50 107 LEU A O 1
ATOM 895 N N . SER A 1 108 ? 0.891 8.450 14.235 1.00 93.81 108 SER A N 1
ATOM 896 C CA . SER A 1 108 ? 0.836 7.632 13.012 1.00 93.81 108 SER A CA 1
ATOM 897 C C . SER A 1 108 ? 0.642 8.478 11.759 1.00 93.81 108 SER A C 1
ATOM 899 O O . SER A 1 108 ? 1.258 8.193 10.737 1.00 93.81 108 SER A O 1
ATOM 901 N N . PHE A 1 109 ? -0.158 9.544 11.835 1.00 92.62 109 PHE A N 1
ATOM 902 C CA . PHE A 1 109 ? -0.330 10.468 10.717 1.00 92.62 109 PHE A CA 1
ATOM 903 C C . PHE A 1 109 ? 0.975 11.193 10.373 1.00 92.62 109 PHE A C 1
ATOM 905 O O . PHE A 1 109 ? 1.402 11.184 9.223 1.00 92.62 109 PHE A O 1
ATOM 912 N N . VAL A 1 110 ? 1.641 11.762 11.381 1.00 90.81 110 VAL A N 1
ATOM 913 C CA . VAL A 1 110 ? 2.944 12.420 11.224 1.00 90.81 110 VAL A CA 1
ATOM 914 C C . VAL A 1 110 ? 3.980 11.434 10.693 1.00 90.81 110 VAL A C 1
ATOM 916 O O . VAL A 1 110 ? 4.728 11.775 9.784 1.00 90.81 110 VAL A O 1
ATOM 919 N N . PHE A 1 111 ? 3.983 10.194 11.186 1.00 92.12 111 PHE A N 1
ATOM 920 C CA . PHE A 1 111 ? 4.896 9.167 10.699 1.00 92.12 111 PHE A CA 1
ATOM 921 C C . PHE A 1 111 ? 4.704 8.896 9.200 1.00 92.12 111 PHE A C 1
ATOM 923 O O . PHE A 1 111 ? 5.685 8.878 8.462 1.00 92.12 111 PHE A O 1
ATOM 930 N N . VAL A 1 112 ? 3.460 8.786 8.718 1.00 91.88 112 VAL A N 1
ATOM 931 C CA . VAL A 1 112 ? 3.193 8.647 7.276 1.00 91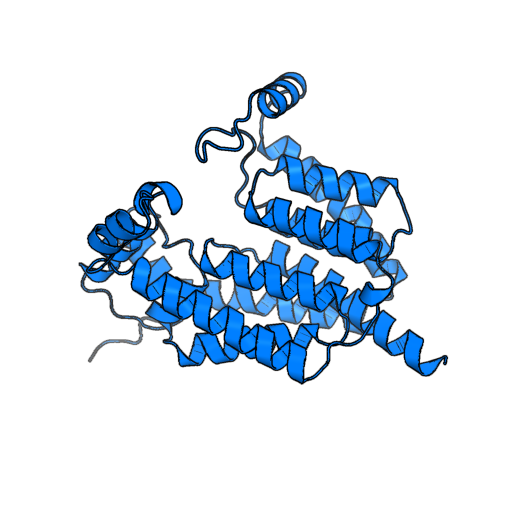.88 112 VAL A CA 1
ATOM 932 C C . VAL A 1 112 ? 3.758 9.831 6.486 1.00 91.88 112 VAL A C 1
ATOM 934 O O . VAL A 1 112 ? 4.415 9.615 5.469 1.00 91.88 112 VAL A O 1
ATOM 937 N N . LEU A 1 113 ? 3.542 11.064 6.954 1.00 87.56 113 LEU A N 1
ATOM 938 C CA . LEU A 1 113 ? 4.020 12.267 6.264 1.00 87.56 113 LEU A CA 1
ATOM 939 C C . LEU A 1 113 ? 5.549 12.328 6.183 1.00 87.56 113 LEU A C 1
ATOM 941 O O . LEU A 1 113 ? 6.095 12.641 5.129 1.00 87.56 113 LEU A O 1
ATOM 945 N N . ILE A 1 114 ? 6.243 11.991 7.272 1.00 84.38 114 ILE A N 1
ATOM 946 C CA . ILE A 1 114 ? 7.705 12.085 7.322 1.00 84.38 114 ILE A CA 1
ATOM 947 C C . ILE A 1 114 ? 8.369 11.050 6.396 1.00 84.38 114 ILE A C 1
ATOM 949 O O . ILE A 1 114 ? 9.431 11.338 5.866 1.00 84.38 114 ILE A O 1
ATOM 953 N N . THR A 1 115 ? 7.744 9.895 6.128 1.00 84.69 115 THR A N 1
ATOM 954 C CA . THR A 1 115 ? 8.301 8.891 5.187 1.00 84.69 115 THR A CA 1
ATOM 955 C C . THR A 1 115 ? 8.266 9.304 3.705 1.00 84.69 115 THR A C 1
ATOM 957 O O . THR A 1 115 ? 8.745 8.560 2.848 1.00 84.69 115 THR A O 1
ATOM 960 N N . PHE A 1 116 ? 7.665 10.458 3.395 1.00 76.75 116 PHE A N 1
ATOM 961 C CA . PHE A 1 116 ? 7.675 11.148 2.100 1.00 76.75 116 PHE A CA 1
ATOM 962 C C . PHE A 1 116 ? 7.243 10.338 0.858 1.00 76.75 116 PHE A C 1
ATOM 964 O O . PHE A 1 116 ? 7.546 10.689 -0.280 1.00 76.75 116 PHE A O 1
ATOM 971 N N . LYS A 1 117 ? 6.434 9.281 1.018 1.00 82.06 117 LYS A N 1
ATOM 972 C CA . LYS A 1 117 ? 5.894 8.526 -0.128 1.00 82.06 117 LYS A CA 1
ATOM 973 C C . LYS A 1 117 ? 4.543 9.097 -0.572 1.00 82.06 117 LYS A C 1
ATOM 975 O O . LYS A 1 117 ? 3.508 8.798 0.023 1.00 82.06 117 LYS A O 1
ATOM 980 N N . ARG A 1 118 ? 4.545 9.917 -1.634 1.00 81.31 118 ARG A N 1
ATOM 981 C CA . ARG A 1 118 ? 3.396 10.733 -2.108 1.00 81.31 118 ARG A CA 1
ATOM 982 C C . ARG A 1 118 ? 2.049 10.011 -2.084 1.00 81.31 118 ARG A C 1
ATOM 984 O O . ARG A 1 118 ? 1.113 10.470 -1.436 1.00 81.31 118 ARG A O 1
ATOM 991 N N . VAL A 1 119 ? 1.948 8.863 -2.748 1.00 83.62 119 VAL A N 1
ATOM 992 C CA . VAL A 1 119 ? 0.682 8.118 -2.856 1.00 83.62 119 VAL A CA 1
ATOM 993 C C . VAL A 1 119 ? 0.202 7.605 -1.490 1.00 83.62 119 VAL A C 1
ATOM 995 O O . VAL A 1 119 ? -0.994 7.623 -1.197 1.00 83.62 119 VAL A O 1
ATOM 998 N N . VAL A 1 120 ? 1.129 7.216 -0.610 1.00 88.44 120 VAL A N 1
ATOM 999 C CA . VAL A 1 120 ? 0.831 6.777 0.762 1.00 88.44 120 VAL A CA 1
ATOM 1000 C C . VAL A 1 120 ? 0.338 7.954 1.614 1.00 88.44 120 VAL A C 1
ATOM 1002 O O . VAL A 1 120 ? -0.644 7.810 2.342 1.00 88.44 120 VAL A O 1
ATOM 1005 N N . MET A 1 121 ? 0.940 9.138 1.465 1.00 89.38 121 MET A N 1
ATOM 1006 C CA . MET A 1 121 ? 0.477 10.366 2.127 1.00 89.38 121 MET A CA 1
ATOM 1007 C C . MET A 1 121 ? -0.930 10.765 1.669 1.00 89.38 121 MET A C 1
ATOM 1009 O O . MET A 1 121 ? -1.804 10.995 2.505 1.00 89.38 121 MET A O 1
ATOM 1013 N N . PHE A 1 122 ? -1.187 10.774 0.355 1.00 89.88 122 PHE A N 1
ATOM 1014 C CA . PHE A 1 122 ? -2.528 11.024 -0.184 1.00 89.88 122 PHE A CA 1
ATOM 1015 C C . PHE A 1 122 ? -3.549 10.018 0.351 1.00 89.88 122 PHE A C 1
ATOM 1017 O O . PHE A 1 122 ? -4.656 10.401 0.734 1.00 89.88 122 PHE A O 1
ATOM 1024 N N . THR A 1 123 ? -3.156 8.746 0.457 1.00 92.31 123 THR A N 1
ATOM 1025 C CA . THR A 1 123 ? -3.999 7.705 1.053 1.00 92.31 123 THR A CA 1
ATOM 1026 C C . THR A 1 123 ? -4.352 8.042 2.500 1.00 92.31 123 THR A C 1
ATOM 1028 O O . THR A 1 123 ? -5.526 8.007 2.869 1.00 92.31 123 THR A O 1
ATOM 1031 N N . ALA A 1 124 ? -3.374 8.440 3.316 1.00 93.94 124 ALA A N 1
ATOM 1032 C CA . ALA A 1 124 ? -3.619 8.826 4.702 1.00 93.94 124 ALA A CA 1
ATOM 1033 C C . ALA A 1 124 ? -4.536 10.056 4.826 1.00 93.94 124 ALA A C 1
ATOM 1035 O O . ALA A 1 124 ? -5.435 10.058 5.666 1.00 93.94 124 ALA A O 1
ATOM 1036 N N . ILE A 1 125 ? -4.381 11.069 3.967 1.00 93.50 125 ILE A N 1
ATOM 1037 C CA . ILE A 1 125 ? -5.254 12.255 3.960 1.00 93.50 125 ILE A CA 1
ATOM 1038 C C . ILE A 1 125 ? -6.705 11.862 3.646 1.00 93.50 125 ILE A C 1
ATOM 1040 O O . ILE A 1 125 ? -7.620 12.233 4.386 1.00 93.50 125 ILE A O 1
ATOM 1044 N N . ILE A 1 126 ? -6.932 11.066 2.595 1.00 94.81 126 ILE A N 1
ATOM 1045 C CA . ILE A 1 126 ? -8.280 10.611 2.215 1.00 94.81 126 ILE A CA 1
ATOM 1046 C C . ILE A 1 126 ? -8.910 9.794 3.348 1.00 94.81 126 ILE A C 1
ATOM 1048 O O . ILE A 1 126 ? -10.061 10.026 3.725 1.00 94.81 126 ILE A O 1
ATOM 1052 N N . LEU A 1 127 ? -8.153 8.872 3.947 1.00 95.50 127 LEU A N 1
ATOM 1053 C CA . LEU A 1 127 ? -8.636 8.073 5.070 1.00 95.50 127 LEU A CA 1
ATOM 1054 C C . LEU A 1 127 ? -8.927 8.924 6.305 1.00 95.50 127 LEU A C 1
ATOM 1056 O O . LEU A 1 127 ? -9.925 8.681 6.985 1.00 95.50 127 LEU A O 1
ATOM 1060 N N . PHE A 1 128 ? -8.127 9.955 6.578 1.00 94.56 128 PHE A N 1
ATOM 1061 C CA . PHE A 1 128 ? -8.412 10.888 7.661 1.00 94.56 128 PHE A CA 1
ATOM 1062 C C . PHE A 1 128 ? -9.780 11.549 7.480 1.00 94.56 128 PHE A C 1
ATOM 1064 O O . PHE A 1 128 ? -10.580 11.551 8.422 1.00 94.56 128 PHE A O 1
ATOM 1071 N N . ILE A 1 129 ? -10.080 12.029 6.268 1.00 94.31 129 ILE A N 1
ATOM 1072 C CA . ILE A 1 129 ? -11.375 12.630 5.925 1.00 94.31 129 ILE A CA 1
ATOM 1073 C C . ILE A 1 129 ? -12.496 11.601 6.107 1.00 94.31 129 ILE A C 1
ATOM 1075 O O . ILE A 1 129 ? -13.438 11.850 6.859 1.00 94.31 129 ILE A O 1
ATOM 1079 N N . ILE A 1 130 ? -12.373 10.411 5.511 1.00 93.81 130 ILE A N 1
ATOM 1080 C CA . ILE A 1 130 ? -13.410 9.366 5.580 1.00 93.81 130 ILE A CA 1
ATOM 1081 C C . ILE A 1 130 ? -13.670 8.926 7.015 1.00 93.81 130 ILE A C 1
ATOM 1083 O O . ILE A 1 130 ? -14.822 8.716 7.385 1.00 93.81 130 ILE A O 1
ATOM 1087 N N . SER A 1 131 ? -12.637 8.849 7.859 1.00 92.62 131 SER A N 1
ATOM 1088 C CA . SER A 1 131 ? -12.800 8.472 9.265 1.00 92.62 131 SER A CA 1
ATOM 1089 C C . SER A 1 131 ? -13.790 9.383 10.001 1.00 92.62 131 SER A C 1
ATOM 1091 O O . SER A 1 131 ? -14.373 8.983 11.010 1.00 92.62 131 SER A O 1
ATOM 1093 N N . ARG A 1 132 ? -13.934 10.645 9.568 1.00 90.62 132 ARG A N 1
ATOM 1094 C CA . ARG A 1 132 ? -14.812 11.662 10.170 1.00 90.62 132 ARG A CA 1
ATOM 1095 C C . ARG A 1 132 ? -16.246 11.577 9.649 1.00 90.62 132 ARG A C 1
ATOM 1097 O O . ARG A 1 132 ? -17.134 12.161 10.259 1.00 90.62 132 ARG A O 1
ATOM 1104 N N . LEU A 1 133 ? -16.478 10.842 8.566 1.00 91.94 133 LEU A N 1
ATOM 1105 C CA . LEU A 1 133 ? -17.789 10.690 7.952 1.00 91.94 133 LEU A CA 1
ATOM 1106 C C . LEU A 1 133 ? -18.533 9.489 8.556 1.00 91.94 133 LEU A C 1
ATOM 1108 O O . LEU A 1 133 ? -17.941 8.450 8.848 1.00 91.94 133 LEU A O 1
ATOM 1112 N N . LYS A 1 134 ? -19.862 9.599 8.685 1.00 87.06 134 LYS A N 1
ATOM 1113 C CA . LYS A 1 134 ? -20.725 8.500 9.175 1.00 87.06 134 LYS A CA 1
ATOM 1114 C C . LYS A 1 134 ? -20.704 7.268 8.265 1.00 87.06 134 LYS A C 1
ATOM 1116 O O . LYS A 1 134 ? -20.961 6.158 8.710 1.00 87.06 134 LYS A O 1
ATOM 1121 N N . LEU A 1 135 ? -20.358 7.464 6.995 1.00 89.75 135 LEU A N 1
ATOM 1122 C CA . LEU A 1 135 ? -20.293 6.406 5.991 1.00 89.75 135 LEU A CA 1
ATOM 1123 C C . LEU A 1 135 ? -19.153 5.400 6.207 1.00 89.75 135 LEU A C 1
ATOM 1125 O O . LEU A 1 135 ? -19.179 4.338 5.597 1.00 89.75 135 LEU A O 1
ATOM 1129 N N . LYS A 1 136 ? -18.185 5.689 7.088 1.00 90.69 136 LYS A N 1
ATOM 1130 C CA . LYS A 1 136 ? -17.011 4.835 7.330 1.00 90.69 136 LYS A CA 1
ATOM 1131 C C . LYS A 1 136 ? -17.372 3.405 7.765 1.00 90.69 136 LYS A C 1
ATOM 1133 O O . LYS A 1 136 ? -16.673 2.472 7.393 1.00 90.69 136 LYS A O 1
ATOM 1138 N N . ASP A 1 137 ? -18.456 3.252 8.530 1.00 91.25 137 ASP A N 1
ATOM 1139 C CA . ASP A 1 137 ? -18.893 1.976 9.113 1.00 91.25 137 ASP A CA 1
ATOM 1140 C C . ASP A 1 137 ? -19.905 1.238 8.206 1.00 91.25 137 ASP A C 1
ATOM 1142 O O . ASP A 1 137 ? -20.329 0.122 8.510 1.00 91.25 137 ASP A O 1
ATOM 1146 N N . LEU A 1 138 ? -20.295 1.838 7.071 1.00 92.00 138 LEU A N 1
ATOM 1147 C CA . LEU A 1 138 ? -21.250 1.236 6.140 1.00 92.00 138 LEU A CA 1
ATOM 1148 C C . LEU A 1 138 ? -20.629 0.062 5.384 1.00 92.00 138 LEU A C 1
ATOM 1150 O O . LEU A 1 138 ? -19.433 0.025 5.102 1.00 92.00 138 LEU A O 1
ATOM 1154 N N . ARG A 1 139 ? -21.470 -0.894 4.988 1.00 92.88 139 ARG A N 1
ATOM 1155 C CA . ARG A 1 139 ? -21.063 -1.969 4.079 1.00 92.88 139 ARG A CA 1
ATOM 1156 C C . ARG A 1 139 ? -21.090 -1.468 2.639 1.00 92.88 139 ARG A C 1
ATOM 1158 O O . ARG A 1 139 ? -22.000 -0.744 2.245 1.00 92.88 139 ARG A O 1
ATOM 1165 N N . VAL A 1 140 ? -20.141 -1.927 1.832 1.00 94.38 140 VAL A N 1
ATOM 1166 C CA . VAL A 1 140 ? -20.084 -1.574 0.412 1.00 94.38 140 VAL A CA 1
ATOM 1167 C C . VAL A 1 140 ? -21.118 -2.372 -0.379 1.00 94.38 140 VAL A C 1
ATOM 1169 O O . VAL A 1 140 ? -21.249 -3.589 -0.216 1.00 94.38 140 VAL A O 1
ATOM 1172 N N . SER A 1 141 ? -21.866 -1.684 -1.244 1.00 94.69 141 SER A N 1
ATOM 1173 C CA . SER A 1 141 ? -22.845 -2.316 -2.129 1.00 94.69 141 SER A CA 1
ATOM 1174 C C . SER A 1 141 ? -22.155 -3.147 -3.218 1.00 94.69 141 SER A C 1
ATOM 1176 O O . SER A 1 141 ? -21.019 -2.877 -3.612 1.00 94.69 141 SER A O 1
ATOM 1178 N N . LYS A 1 142 ? -22.850 -4.160 -3.755 1.00 93.94 142 LYS A N 1
ATOM 1179 C CA . LYS A 1 142 ? -22.320 -4.982 -4.861 1.00 93.94 142 LYS A CA 1
ATOM 1180 C C . LYS A 1 142 ? -21.992 -4.138 -6.099 1.00 93.94 142 LYS A C 1
ATOM 1182 O O . LYS A 1 142 ? -21.002 -4.412 -6.765 1.00 93.94 142 LYS A O 1
ATOM 1187 N N . ILE A 1 143 ? -22.800 -3.112 -6.374 1.00 95.31 143 ILE A N 1
ATOM 1188 C CA . ILE A 1 143 ? -22.601 -2.197 -7.504 1.00 95.31 143 ILE A CA 1
ATOM 1189 C C . ILE A 1 143 ? -21.315 -1.392 -7.308 1.00 95.31 143 ILE A C 1
ATOM 1191 O O . ILE A 1 143 ? -20.483 -1.366 -8.204 1.00 95.31 143 ILE A O 1
ATOM 1195 N N . CYS A 1 144 ? -21.110 -0.803 -6.124 1.00 94.81 144 CYS A N 1
ATOM 1196 C CA . CYS A 1 144 ? -19.888 -0.056 -5.826 1.00 94.81 144 CYS A CA 1
ATOM 1197 C C . CYS A 1 144 ? -18.642 -0.950 -5.937 1.00 94.81 144 CYS A C 1
ATOM 1199 O O . CYS A 1 144 ? -17.675 -0.558 -6.578 1.00 94.81 144 CYS A O 1
ATOM 1201 N N . LEU A 1 145 ? -18.704 -2.188 -5.429 1.00 96.38 145 LEU A N 1
ATOM 1202 C CA . LEU A 1 145 ? -17.635 -3.175 -5.600 1.00 96.38 145 LEU A CA 1
ATOM 1203 C C . LEU A 1 145 ? -17.312 -3.440 -7.082 1.00 96.38 145 LEU A C 1
ATOM 1205 O O . LEU A 1 145 ? -16.145 -3.412 -7.460 1.00 96.38 145 LEU A O 1
ATOM 1209 N N . LEU A 1 146 ? -18.327 -3.703 -7.912 1.00 96.62 146 LEU A N 1
ATOM 1210 C CA . LEU A 1 146 ? -18.138 -3.978 -9.342 1.00 96.62 146 LEU A CA 1
ATOM 1211 C C . LEU A 1 146 ? -17.572 -2.766 -10.089 1.00 96.62 146 LEU A C 1
ATOM 1213 O O . LEU A 1 146 ? -16.642 -2.925 -10.877 1.00 96.62 146 LEU A O 1
ATOM 1217 N N . LEU A 1 147 ? -18.083 -1.564 -9.804 1.00 96.88 147 LEU A N 1
ATOM 1218 C CA . LEU A 1 147 ? -17.582 -0.321 -10.390 1.00 96.88 147 LEU A CA 1
ATOM 1219 C C . LEU A 1 147 ? -16.119 -0.074 -10.014 1.00 96.88 147 LEU A C 1
ATOM 1221 O O . LEU A 1 147 ? -15.328 0.263 -10.886 1.00 96.88 147 LEU A O 1
ATOM 1225 N N . SER A 1 148 ? -15.732 -0.293 -8.754 1.00 96.38 148 SER A N 1
ATOM 1226 C CA . SER A 1 148 ? -14.335 -0.155 -8.330 1.00 96.38 148 SER A CA 1
ATOM 1227 C C . SER A 1 148 ? -13.421 -1.198 -8.973 1.00 96.38 148 SER A C 1
ATOM 1229 O O . SER A 1 148 ? -12.325 -0.842 -9.390 1.00 96.38 148 SER A O 1
ATOM 1231 N N . ILE A 1 149 ? -13.857 -2.459 -9.107 1.00 97.12 149 ILE A N 1
ATOM 1232 C CA . ILE A 1 149 ? -13.083 -3.488 -9.827 1.00 97.12 149 ILE A CA 1
ATOM 1233 C C . ILE A 1 149 ? -12.838 -3.038 -11.271 1.00 97.12 149 ILE A C 1
ATOM 1235 O O . ILE A 1 149 ? -11.698 -3.029 -11.727 1.00 97.12 149 ILE A O 1
ATOM 1239 N N . PHE A 1 150 ? -13.897 -2.630 -11.974 1.00 96.88 150 PHE A N 1
ATOM 1240 C CA . PHE A 1 150 ? -13.801 -2.191 -13.363 1.00 96.88 150 PHE A CA 1
ATOM 1241 C C . PHE A 1 150 ? -12.927 -0.940 -13.511 1.00 96.88 150 PHE A C 1
ATOM 1243 O O . PHE A 1 150 ? -12.080 -0.881 -14.395 1.00 96.88 150 PHE A O 1
ATOM 1250 N N . PHE A 1 151 ? -13.068 0.022 -12.598 1.00 96.69 151 PHE A N 1
ATOM 1251 C CA . PHE A 1 151 ? -12.263 1.239 -12.563 1.00 96.69 151 PHE A CA 1
ATOM 1252 C C . PHE A 1 151 ? -10.765 0.949 -12.400 1.00 96.69 151 PHE A C 1
ATOM 1254 O O . PHE A 1 151 ? -9.962 1.433 -13.195 1.00 96.69 151 PHE A O 1
ATOM 1261 N N . ILE A 1 152 ? -10.377 0.124 -11.419 1.00 96.56 152 ILE A N 1
ATOM 1262 C CA . ILE A 1 152 ? -8.962 -0.227 -11.203 1.00 96.56 152 ILE A CA 1
ATOM 1263 C C . ILE A 1 152 ? -8.416 -1.014 -12.399 1.00 96.56 152 ILE A C 1
ATOM 1265 O O . ILE A 1 152 ? -7.281 -0.776 -12.810 1.00 96.56 152 ILE A O 1
ATOM 1269 N N . LEU A 1 153 ? -9.215 -1.908 -12.991 1.00 96.50 153 LEU A N 1
ATOM 1270 C CA . LEU A 1 153 ? -8.817 -2.636 -14.196 1.00 96.50 153 LEU A CA 1
ATOM 1271 C C . LEU A 1 153 ? -8.582 -1.690 -15.373 1.00 96.50 153 LEU A C 1
ATOM 1273 O O . LEU A 1 153 ? -7.517 -1.764 -15.977 1.00 96.50 153 LEU A O 1
ATOM 1277 N N . ILE A 1 154 ? -9.507 -0.768 -15.663 1.00 96.31 154 ILE A N 1
ATOM 1278 C CA . ILE A 1 154 ? -9.326 0.223 -16.735 1.00 96.31 154 ILE A CA 1
ATOM 1279 C C . ILE A 1 154 ? -8.044 1.016 -16.519 1.00 96.31 154 ILE A C 1
ATOM 1281 O O . ILE A 1 154 ? -7.268 1.162 -17.460 1.00 96.31 154 ILE A O 1
ATOM 1285 N N . ILE A 1 155 ? -7.803 1.513 -15.303 1.00 94.88 155 ILE A N 1
ATOM 1286 C CA . ILE A 1 155 ? -6.583 2.273 -15.013 1.00 94.88 155 ILE A CA 1
ATOM 1287 C C . ILE A 1 155 ? -5.351 1.395 -15.214 1.00 94.88 155 ILE A C 1
ATOM 1289 O O . ILE A 1 155 ? -4.393 1.853 -15.822 1.00 94.88 155 ILE A O 1
ATOM 1293 N N . SER A 1 156 ? -5.382 0.137 -14.771 1.00 94.25 156 SER A N 1
ATOM 1294 C CA . SER A 1 156 ? -4.260 -0.796 -14.931 1.00 94.25 156 SER A CA 1
ATOM 1295 C C . SER A 1 156 ? -3.948 -1.060 -16.407 1.00 94.25 156 SER A C 1
ATOM 1297 O O . SER A 1 156 ? -2.795 -0.948 -16.812 1.00 94.25 156 SER A O 1
ATOM 1299 N N . PHE A 1 157 ? -4.970 -1.346 -17.222 1.00 93.69 157 PHE A N 1
ATOM 1300 C CA . PHE A 1 157 ? -4.834 -1.544 -18.670 1.00 93.69 157 PHE A CA 1
ATOM 1301 C C . PHE A 1 157 ? -4.337 -0.282 -19.377 1.00 93.69 157 PHE A C 1
ATOM 1303 O O . PHE A 1 157 ? -3.387 -0.340 -20.155 1.00 93.69 157 PHE A O 1
ATOM 1310 N N . SER A 1 158 ? -4.956 0.862 -19.076 1.00 91.88 158 SER A N 1
ATOM 1311 C CA . SER A 1 158 ? -4.611 2.150 -19.685 1.00 91.88 158 SER A CA 1
ATOM 1312 C C . SER A 1 158 ? -3.185 2.553 -19.329 1.00 91.88 158 SER A C 1
ATOM 1314 O O . SER A 1 158 ? -2.430 2.968 -20.199 1.00 91.88 158 SER A O 1
ATOM 1316 N N . TYR A 1 159 ? -2.796 2.396 -18.061 1.00 90.44 159 TYR A N 1
ATOM 1317 C CA . TYR A 1 159 ? -1.448 2.702 -17.607 1.00 90.44 159 TYR A CA 1
ATOM 1318 C C . TYR A 1 159 ? -0.422 1.797 -18.284 1.00 90.44 159 TYR A C 1
ATOM 1320 O O . TYR A 1 159 ? 0.529 2.323 -18.851 1.00 90.44 159 TYR A O 1
ATOM 1328 N N . PHE A 1 160 ? -0.643 0.475 -18.295 1.00 89.94 160 PHE A N 1
ATOM 1329 C CA . PHE A 1 160 ? 0.252 -0.478 -18.956 1.00 89.94 160 PHE A CA 1
ATOM 1330 C C . PHE A 1 160 ? 0.455 -0.142 -20.442 1.00 89.94 160 PHE A C 1
ATOM 1332 O O . PHE A 1 160 ? 1.593 -0.054 -20.890 1.00 89.94 160 PHE A O 1
ATOM 1339 N N . GLY A 1 161 ? -0.625 0.137 -21.183 1.00 87.62 161 GLY A N 1
ATOM 1340 C CA . GLY A 1 161 ? -0.526 0.521 -22.597 1.00 87.62 161 GLY A CA 1
ATOM 1341 C C . GLY A 1 161 ? 0.183 1.863 -22.822 1.00 87.62 161 GLY A C 1
ATOM 1342 O O . GLY A 1 161 ? 0.894 2.036 -23.805 1.00 87.62 161 GLY A O 1
ATOM 1343 N N . VAL A 1 162 ? 0.047 2.815 -21.893 1.00 86.75 162 VAL A N 1
ATOM 1344 C CA . VAL A 1 162 ? 0.736 4.115 -21.963 1.00 86.75 162 VAL A CA 1
ATOM 1345 C C . VAL A 1 162 ? 2.244 3.987 -21.722 1.00 86.75 162 VAL A C 1
ATOM 1347 O O . VAL A 1 162 ? 3.017 4.707 -22.359 1.00 86.75 162 VAL A O 1
ATOM 1350 N N . ILE A 1 163 ? 2.660 3.106 -20.804 1.00 85.44 163 ILE A N 1
ATOM 1351 C CA . ILE A 1 163 ? 4.072 2.914 -20.429 1.00 85.44 163 ILE A CA 1
ATOM 1352 C C . ILE A 1 163 ? 4.813 1.907 -21.308 1.00 85.44 163 ILE A C 1
ATOM 1354 O O . ILE A 1 163 ? 6.015 1.728 -21.127 1.00 85.44 163 ILE A O 1
ATOM 1358 N N . GLU A 1 164 ? 4.123 1.227 -22.220 1.00 84.31 164 GLU A N 1
ATOM 1359 C CA . GLU A 1 164 ? 4.743 0.241 -23.094 1.00 84.31 164 GLU A CA 1
ATOM 1360 C C . GLU A 1 164 ? 5.821 0.903 -23.975 1.00 84.31 164 GLU A C 1
ATOM 1362 O O . GLU A 1 164 ? 5.579 1.990 -24.517 1.00 84.31 164 GLU A O 1
ATOM 1367 N N . PRO A 1 165 ? 7.005 0.283 -24.155 1.00 80.62 165 PRO A N 1
ATOM 1368 C CA . PRO A 1 165 ? 8.151 0.917 -24.816 1.00 80.62 165 PRO A CA 1
ATOM 1369 C C . PRO A 1 165 ? 7.840 1.514 -26.193 1.00 80.62 165 PRO A C 1
ATOM 1371 O O . PRO A 1 165 ? 8.365 2.571 -26.549 1.00 80.62 165 PRO A O 1
ATOM 1374 N N . GLN A 1 166 ? 6.936 0.873 -26.936 1.00 79.94 166 GLN A N 1
ATOM 1375 C CA . GLN A 1 166 ? 6.496 1.284 -28.271 1.00 79.94 166 GLN A CA 1
ATOM 1376 C C . GLN A 1 166 ? 5.652 2.574 -28.256 1.00 79.94 166 GLN A C 1
ATOM 1378 O O . GLN A 1 166 ? 5.641 3.326 -29.233 1.00 79.94 166 GLN A O 1
ATOM 1383 N N . HIS A 1 167 ? 4.975 2.862 -27.142 1.00 80.38 167 HIS A N 1
ATOM 1384 C CA . HIS A 1 167 ? 4.000 3.943 -27.012 1.00 80.38 167 HIS A CA 1
ATOM 1385 C C . HIS A 1 167 ? 4.489 5.122 -26.161 1.00 80.38 167 HIS A C 1
ATOM 1387 O O . HIS A 1 167 ? 3.977 6.228 -26.339 1.00 80.38 167 HIS A O 1
ATOM 1393 N N . ILE A 1 168 ? 5.512 4.954 -25.309 1.00 80.62 168 ILE A N 1
ATOM 1394 C CA . ILE A 1 168 ? 5.996 5.994 -24.371 1.00 80.62 168 ILE A CA 1
ATOM 1395 C C . ILE A 1 168 ? 6.184 7.366 -25.036 1.00 80.62 168 ILE A C 1
ATOM 1397 O O . ILE A 1 168 ? 5.730 8.376 -24.499 1.00 80.62 168 ILE A O 1
ATOM 1401 N N . LEU A 1 169 ? 6.854 7.437 -26.194 1.00 78.81 169 LEU A N 1
ATOM 1402 C CA . LEU A 1 169 ? 7.167 8.722 -26.834 1.00 78.81 169 LEU A CA 1
ATOM 1403 C C . LEU A 1 169 ? 5.907 9.416 -27.377 1.00 78.81 169 LEU A C 1
ATOM 1405 O O . LEU A 1 169 ? 5.791 10.639 -27.302 1.00 78.81 169 LEU A O 1
ATOM 1409 N N . GLN A 1 170 ? 4.963 8.641 -27.915 1.00 80.50 170 GLN A N 1
ATOM 1410 C CA . GLN A 1 170 ? 3.687 9.154 -28.418 1.00 80.50 170 GLN A CA 1
ATOM 1411 C C . GLN A 1 170 ? 2.786 9.589 -27.257 1.00 80.50 170 GLN A C 1
ATOM 1413 O O . GLN A 1 170 ? 2.251 10.696 -27.274 1.00 80.50 170 GLN A O 1
ATOM 1418 N N . SER A 1 171 ? 2.695 8.766 -26.213 1.00 81.44 171 SER A N 1
ATOM 1419 C CA . SER A 1 171 ? 1.919 9.044 -25.006 1.00 81.44 171 SER A CA 1
ATOM 1420 C C . SER A 1 171 ? 2.442 10.264 -24.244 1.00 81.44 171 SER A C 1
ATOM 1422 O O . SER A 1 171 ? 1.650 11.096 -23.811 1.00 81.44 171 SER A O 1
ATOM 1424 N N . SER A 1 172 ? 3.766 10.418 -24.137 1.00 83.19 172 SER A N 1
ATOM 1425 C CA . SER A 1 172 ? 4.414 11.582 -23.511 1.00 83.19 172 SER A CA 1
ATOM 1426 C C . SER A 1 172 ? 4.053 12.887 -24.234 1.00 83.19 172 SER A C 1
ATOM 1428 O O . SER A 1 172 ? 3.695 13.882 -23.603 1.00 83.19 172 SER A O 1
ATOM 1430 N N . ARG A 1 173 ? 4.026 12.860 -25.576 1.00 82.94 173 ARG A N 1
ATOM 1431 C CA . ARG A 1 173 ? 3.594 14.001 -26.401 1.00 82.94 173 ARG A CA 1
ATOM 1432 C C . ARG A 1 173 ? 2.102 14.297 -26.267 1.00 82.94 173 ARG A C 1
ATOM 1434 O O . ARG A 1 173 ? 1.735 15.462 -26.178 1.00 82.94 173 ARG A O 1
ATOM 1441 N N . TYR A 1 174 ? 1.253 13.269 -26.250 1.00 84.94 174 TYR A N 1
ATOM 1442 C CA . TYR A 1 174 ? -0.199 13.440 -26.136 1.00 84.94 174 TYR A CA 1
ATOM 1443 C C . TYR A 1 174 ? -0.614 13.995 -24.768 1.00 84.94 174 TYR A C 1
ATOM 1445 O O . TYR A 1 174 ? -1.466 14.875 -24.684 1.00 84.94 174 TYR A O 1
ATOM 1453 N N . LEU A 1 175 ? 0.006 13.500 -23.695 1.00 81.06 175 LEU A N 1
ATOM 1454 C CA . LEU A 1 175 ? -0.283 13.926 -22.324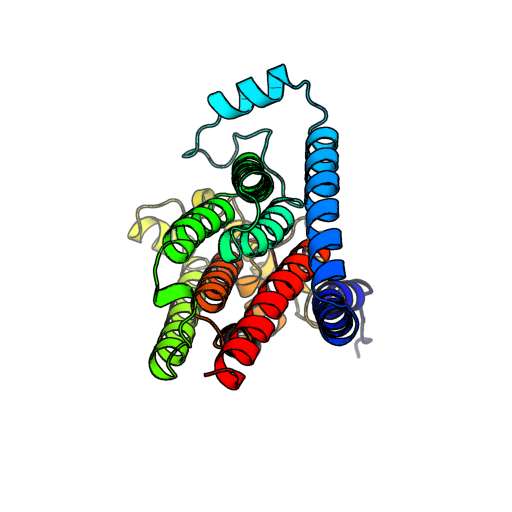 1.00 81.06 175 LEU A CA 1
ATOM 1455 C C . LEU A 1 175 ? 0.435 15.223 -21.935 1.00 81.06 175 LEU A C 1
ATOM 1457 O O . LEU A 1 175 ? 0.122 15.785 -20.890 1.00 81.06 175 LEU A O 1
ATOM 1461 N N . ASN A 1 176 ? 1.381 15.690 -22.758 1.00 82.50 176 ASN A N 1
ATOM 1462 C CA . ASN A 1 176 ? 2.263 16.820 -22.465 1.00 82.50 176 ASN A CA 1
ATOM 1463 C C . ASN A 1 176 ? 2.985 16.671 -21.108 1.00 82.50 176 ASN A C 1
ATOM 1465 O O . ASN A 1 176 ? 3.176 17.638 -20.371 1.00 82.50 176 ASN A O 1
ATOM 1469 N N . ILE A 1 177 ? 3.341 15.430 -20.761 1.00 79.81 177 ILE A N 1
ATOM 1470 C CA . ILE A 1 177 ? 4.009 15.046 -19.513 1.00 79.81 177 ILE A CA 1
ATOM 1471 C C . ILE A 1 177 ? 5.137 14.086 -19.871 1.00 79.81 177 ILE A C 1
ATOM 1473 O O . ILE A 1 177 ? 4.905 13.083 -20.546 1.00 79.81 177 ILE A O 1
ATOM 1477 N N . ASP A 1 178 ? 6.340 14.339 -19.352 1.00 79.75 178 ASP A N 1
ATOM 1478 C CA . ASP A 1 178 ? 7.433 13.376 -19.450 1.00 79.75 178 ASP A CA 1
ATOM 1479 C C . ASP A 1 178 ? 7.144 12.146 -18.573 1.00 79.75 178 ASP A C 1
ATOM 1481 O O . ASP A 1 178 ? 7.346 12.140 -17.356 1.00 79.75 178 ASP A O 1
ATOM 1485 N N . LEU A 1 179 ? 6.659 11.082 -19.217 1.00 78.56 179 LEU A N 1
ATOM 1486 C CA . LEU A 1 179 ? 6.336 9.808 -18.575 1.00 78.56 179 LEU A CA 1
ATOM 1487 C C . LEU A 1 179 ? 7.556 9.121 -17.943 1.00 78.56 179 LEU A C 1
ATOM 1489 O O . LEU A 1 179 ? 7.394 8.370 -16.974 1.00 78.56 179 LEU A O 1
ATOM 1493 N N . ARG A 1 180 ? 8.773 9.378 -18.439 1.00 78.25 180 ARG A N 1
ATOM 1494 C CA . ARG A 1 180 ? 9.999 8.825 -17.845 1.00 78.25 180 ARG A CA 1
ATOM 1495 C C . ARG A 1 180 ? 10.308 9.509 -16.526 1.00 78.25 180 ARG A C 1
ATOM 1497 O O . ARG A 1 180 ? 10.450 8.829 -15.510 1.00 78.25 180 ARG A O 1
ATOM 1504 N N . ALA A 1 181 ? 10.274 10.840 -16.515 1.00 75.25 181 ALA A N 1
ATOM 1505 C CA . ALA A 1 181 ? 10.424 11.624 -15.294 1.00 75.25 181 ALA A CA 1
ATOM 1506 C C . ALA A 1 181 ? 9.304 11.331 -14.276 1.00 75.25 181 ALA A C 1
ATOM 1508 O O . ALA A 1 181 ? 9.574 11.162 -13.088 1.00 75.25 181 ALA A O 1
ATOM 1509 N N . PHE A 1 182 ? 8.054 11.195 -14.735 1.00 73.81 182 PHE A N 1
ATOM 1510 C CA . PHE A 1 182 ? 6.904 10.886 -13.878 1.00 73.81 182 PHE A CA 1
ATOM 1511 C C . PHE A 1 182 ? 7.023 9.520 -13.187 1.00 73.81 182 PHE A C 1
ATOM 1513 O O . PHE A 1 182 ? 6.701 9.383 -12.007 1.00 73.81 182 PHE A O 1
ATOM 1520 N N . SER A 1 183 ? 7.497 8.510 -13.918 1.00 71.50 183 SER A N 1
ATOM 1521 C CA . SER A 1 183 ? 7.677 7.146 -13.406 1.00 71.50 183 SER A CA 1
ATOM 1522 C C . SER A 1 183 ? 9.014 6.930 -12.691 1.00 71.50 183 SER A C 1
ATOM 1524 O O . SER A 1 183 ? 9.317 5.795 -12.330 1.00 71.50 183 SER A O 1
ATOM 1526 N N . THR A 1 184 ? 9.825 7.976 -12.494 1.00 73.69 184 THR A N 1
ATOM 1527 C CA . THR A 1 184 ? 11.180 7.878 -11.921 1.00 73.69 184 THR A CA 1
ATOM 1528 C C . THR A 1 184 ? 12.036 6.837 -12.663 1.00 73.69 184 THR A C 1
ATOM 1530 O O . THR A 1 184 ? 12.670 5.971 -12.061 1.00 73.69 184 THR A O 1
ATOM 1533 N N . ASN A 1 185 ? 12.010 6.881 -13.999 1.00 79.31 185 ASN A N 1
ATOM 1534 C CA . ASN A 1 185 ? 12.718 5.970 -14.910 1.00 79.31 185 ASN A CA 1
ATOM 1535 C C . ASN A 1 185 ? 12.279 4.490 -14.839 1.00 79.31 185 ASN A C 1
ATOM 1537 O O . ASN A 1 185 ? 12.955 3.619 -15.382 1.00 79.31 185 ASN A O 1
ATOM 1541 N N . ARG A 1 186 ? 11.144 4.158 -14.203 1.00 81.38 186 ARG A N 1
ATOM 1542 C CA . ARG A 1 186 ? 10.613 2.774 -14.187 1.00 81.38 186 ARG A CA 1
ATOM 1543 C C . ARG A 1 186 ? 10.134 2.308 -15.565 1.00 81.38 186 ARG A C 1
ATOM 1545 O O . ARG A 1 186 ? 10.204 1.124 -15.875 1.00 81.38 186 ARG A O 1
ATOM 1552 N N . THR A 1 187 ? 9.709 3.245 -16.406 1.00 82.69 187 THR A N 1
ATOM 1553 C CA . THR A 1 187 ? 9.401 3.014 -17.828 1.00 82.69 187 THR A CA 1
ATOM 1554 C C . THR A 1 187 ? 10.618 2.524 -18.620 1.00 82.69 187 THR A C 1
ATOM 1556 O O . THR A 1 187 ? 10.493 1.592 -19.410 1.00 82.69 187 THR A O 1
ATOM 1559 N N . ASP A 1 188 ? 11.810 3.069 -18.360 1.00 82.94 188 ASP A N 1
ATOM 1560 C CA . ASP A 1 188 ? 13.047 2.609 -19.007 1.00 82.94 188 ASP A CA 1
ATOM 1561 C C . ASP A 1 188 ? 13.411 1.182 -18.575 1.00 82.94 188 ASP A C 1
ATOM 1563 O O . ASP A 1 188 ? 13.854 0.379 -19.392 1.00 82.94 188 ASP A O 1
ATOM 1567 N N . ARG A 1 189 ? 13.139 0.821 -17.313 1.00 85.88 189 ARG A N 1
ATOM 1568 C CA . ARG A 1 189 ? 13.344 -0.548 -16.807 1.00 85.88 189 ARG A CA 1
ATOM 1569 C C . ARG A 1 189 ? 12.447 -1.565 -17.514 1.00 85.88 189 ARG A C 1
ATOM 1571 O O . ARG A 1 189 ? 12.893 -2.677 -17.777 1.00 85.88 189 ARG A O 1
ATOM 1578 N N . LEU A 1 190 ? 11.208 -1.184 -17.835 1.00 87.25 190 LEU A N 1
ATOM 1579 C CA . LEU A 1 190 ? 10.312 -2.015 -18.642 1.00 87.25 190 LEU A CA 1
ATOM 1580 C C . LEU A 1 190 ? 10.840 -2.168 -20.075 1.00 87.25 190 LEU A C 1
ATOM 1582 O O . LEU A 1 190 ? 10.840 -3.276 -20.600 1.00 87.25 190 LEU A O 1
ATOM 1586 N N . ALA A 1 191 ? 11.361 -1.094 -20.674 1.00 85.62 191 ALA A N 1
ATOM 1587 C CA . ALA A 1 191 ? 11.975 -1.147 -22.001 1.00 85.62 191 ALA A CA 1
ATOM 1588 C C . ALA A 1 191 ? 13.229 -2.032 -22.051 1.00 85.62 191 ALA A C 1
ATOM 1590 O O . ALA A 1 191 ? 13.426 -2.756 -23.021 1.00 85.62 191 ALA A O 1
ATOM 1591 N N . TRP A 1 192 ? 14.061 -2.022 -21.007 1.00 87.12 192 TRP A N 1
ATOM 1592 C CA . TRP A 1 192 ? 15.217 -2.919 -20.923 1.00 87.12 192 TRP A CA 1
ATOM 1593 C C . TRP A 1 192 ? 14.816 -4.385 -20.797 1.00 87.12 192 TRP A C 1
ATOM 1595 O O . TRP A 1 192 ? 15.481 -5.245 -21.370 1.00 87.12 192 TRP A O 1
ATOM 1605 N N . LEU A 1 193 ? 13.739 -4.667 -20.061 1.00 88.19 193 LEU A N 1
ATOM 1606 C CA . LEU A 1 193 ? 13.211 -6.020 -19.932 1.00 88.19 193 LEU A CA 1
ATOM 1607 C C . LEU A 1 193 ? 12.639 -6.518 -21.267 1.00 88.19 193 LEU A C 1
ATOM 1609 O O . LEU A 1 193 ? 12.953 -7.634 -21.670 1.00 88.19 193 LEU A O 1
ATOM 1613 N N . ASP A 1 194 ? 11.871 -5.679 -21.964 1.00 87.56 194 ASP A N 1
ATOM 1614 C CA . ASP A 1 194 ? 11.276 -5.984 -23.275 1.00 87.56 194 ASP A CA 1
ATOM 1615 C C . ASP A 1 194 ? 12.336 -6.178 -24.374 1.00 87.56 194 ASP A C 1
ATOM 1617 O O . ASP A 1 194 ? 12.241 -7.080 -25.199 1.00 87.56 194 ASP A O 1
ATOM 1621 N N . ALA A 1 195 ? 13.417 -5.393 -24.337 1.00 86.50 195 ALA A N 1
ATOM 1622 C CA . ALA A 1 195 ? 14.549 -5.529 -25.255 1.00 86.50 195 ALA A CA 1
ATOM 1623 C C . ALA A 1 195 ? 15.480 -6.719 -24.933 1.00 86.50 195 ALA A C 1
ATOM 1625 O O . ALA A 1 195 ? 16.494 -6.908 -25.609 1.00 86.50 195 ALA A O 1
ATOM 1626 N N . SER A 1 196 ? 15.185 -7.499 -23.889 1.00 88.00 196 SER A N 1
ATOM 1627 C CA . SER A 1 196 ? 16.002 -8.632 -23.448 1.00 88.00 196 SER A CA 1
ATOM 1628 C C . SER A 1 196 ? 15.349 -9.976 -23.778 1.00 88.00 196 SER A C 1
ATOM 1630 O O . SER A 1 196 ? 14.161 -10.058 -24.064 1.00 88.00 196 SER A O 1
ATOM 1632 N N . ASN A 1 197 ? 16.107 -11.070 -23.662 1.00 87.12 197 ASN A N 1
ATOM 1633 C CA . ASN A 1 197 ? 15.586 -12.434 -23.838 1.00 87.12 197 ASN A CA 1
ATOM 1634 C C . ASN A 1 197 ? 14.826 -12.939 -22.593 1.00 87.12 197 ASN A C 1
ATOM 1636 O O . ASN A 1 197 ? 14.953 -14.106 -22.216 1.00 87.12 197 ASN A O 1
ATOM 1640 N N . PHE A 1 198 ? 14.109 -12.056 -21.895 1.00 87.88 198 PHE A N 1
ATOM 1641 C CA . PHE A 1 198 ? 13.381 -12.421 -20.688 1.00 87.88 198 PHE A CA 1
ATOM 1642 C C . PHE A 1 198 ? 12.233 -13.376 -21.023 1.00 87.88 198 PHE A C 1
ATOM 1644 O O . PHE A 1 198 ? 11.377 -13.092 -21.858 1.00 87.88 198 PHE A O 1
ATOM 1651 N N . VAL A 1 199 ? 12.194 -14.501 -20.316 1.00 86.06 199 VAL A N 1
ATOM 1652 C CA . VAL A 1 199 ? 11.082 -15.450 -20.344 1.00 86.06 199 VAL A CA 1
ATOM 1653 C C . VAL A 1 199 ? 10.572 -15.578 -18.922 1.00 86.06 199 VAL A C 1
ATOM 1655 O O . VAL A 1 199 ? 11.350 -15.857 -18.009 1.00 86.06 199 VAL A O 1
ATOM 1658 N N . SER A 1 200 ? 9.272 -15.370 -18.719 1.00 87.69 200 SER A N 1
ATOM 1659 C CA . SER A 1 200 ? 8.698 -15.529 -17.390 1.00 87.69 200 SER A CA 1
ATOM 1660 C C . SER A 1 200 ? 8.590 -17.002 -16.994 1.00 87.69 200 SER A C 1
ATOM 1662 O O . SER A 1 200 ? 8.176 -17.851 -17.781 1.00 87.69 200 SER A O 1
ATOM 1664 N N . TYR A 1 201 ? 8.935 -17.288 -15.741 1.00 86.69 201 TYR A N 1
ATOM 1665 C CA . TYR A 1 201 ? 8.839 -18.611 -15.116 1.00 86.69 201 TYR A CA 1
ATOM 1666 C C . TYR A 1 201 ? 8.120 -18.553 -13.754 1.00 86.69 201 TYR A C 1
ATOM 1668 O O . TYR A 1 201 ? 8.277 -19.445 -12.921 1.00 86.69 201 TYR A O 1
ATOM 1676 N N . GLY A 1 202 ? 7.321 -17.504 -13.519 1.00 83.88 202 GLY A N 1
ATOM 1677 C CA . GLY A 1 202 ? 6.499 -17.338 -12.315 1.00 83.88 202 GLY A CA 1
ATOM 1678 C C . GLY A 1 202 ? 6.666 -15.987 -11.616 1.00 83.88 202 GLY A C 1
ATOM 1679 O O . GLY A 1 202 ? 7.443 -15.131 -12.042 1.00 83.88 202 GLY A O 1
ATOM 1680 N N . PHE A 1 203 ? 5.928 -15.797 -10.519 1.00 85.19 203 PHE A N 1
ATOM 1681 C CA . PHE A 1 203 ? 5.913 -14.534 -9.777 1.00 85.19 203 PHE A CA 1
ATOM 1682 C C . PHE A 1 203 ? 7.270 -14.249 -9.116 1.00 85.19 203 PHE A C 1
ATOM 1684 O O . PHE A 1 203 ? 7.792 -15.067 -8.355 1.00 85.19 203 PHE A O 1
ATOM 1691 N N . GLY A 1 204 ? 7.844 -13.085 -9.402 1.00 85.12 204 GLY A N 1
ATOM 1692 C CA . GLY A 1 204 ? 9.195 -12.683 -9.020 1.00 85.12 204 GLY A CA 1
ATOM 1693 C C . GLY A 1 204 ? 10.277 -12.967 -10.069 1.00 85.12 204 GLY A C 1
ATOM 1694 O O . GLY A 1 204 ? 11.435 -12.617 -9.825 1.00 85.12 204 GLY A O 1
ATOM 1695 N N . SER A 1 205 ? 9.938 -13.572 -11.215 1.00 87.50 205 SER A N 1
ATOM 1696 C CA . SER A 1 205 ? 10.891 -13.862 -12.299 1.00 87.50 205 SER A CA 1
ATOM 1697 C C . SER A 1 205 ? 11.484 -12.604 -12.937 1.00 87.50 205 SER A C 1
ATOM 1699 O O . SER A 1 205 ? 12.695 -12.560 -13.154 1.00 87.50 205 SER A O 1
ATOM 1701 N N . SER A 1 206 ? 10.695 -11.547 -13.167 1.00 88.06 206 SER A N 1
ATOM 1702 C CA . SER A 1 206 ? 11.216 -10.296 -13.732 1.00 88.06 206 SER A CA 1
ATOM 1703 C C . SER A 1 206 ? 12.174 -9.625 -12.757 1.00 88.06 206 SER A C 1
ATOM 1705 O O . SER A 1 206 ? 13.191 -9.071 -13.154 1.00 88.06 206 SER A O 1
ATOM 1707 N N . THR 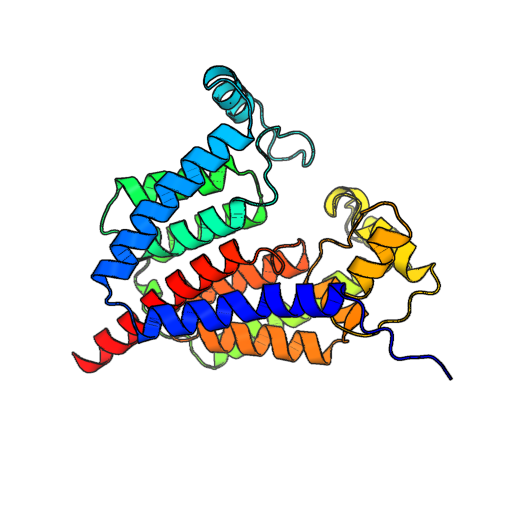A 1 207 ? 11.889 -9.713 -11.455 1.00 87.06 207 THR A N 1
ATOM 1708 C CA . THR A 1 207 ? 12.776 -9.156 -10.424 1.00 87.06 207 THR A CA 1
ATOM 1709 C C . THR A 1 207 ? 14.097 -9.926 -10.337 1.00 87.06 207 THR A C 1
ATOM 1711 O O . THR A 1 207 ? 15.153 -9.308 -10.245 1.00 87.06 207 THR A O 1
ATOM 1714 N N . ASP A 1 208 ? 14.054 -11.261 -10.378 1.00 86.88 208 ASP A N 1
ATOM 1715 C CA . ASP A 1 208 ? 15.256 -12.109 -10.369 1.00 86.88 208 ASP A CA 1
ATOM 1716 C C . ASP A 1 208 ? 16.142 -11.844 -11.595 1.00 86.88 208 ASP A C 1
ATOM 1718 O O . ASP A 1 208 ? 17.348 -11.629 -11.465 1.00 86.88 208 ASP A O 1
ATOM 1722 N N . PHE A 1 209 ? 15.531 -11.799 -12.783 1.00 87.75 209 PHE A N 1
ATOM 1723 C CA . PHE A 1 209 ? 16.232 -11.499 -14.027 1.00 87.75 209 PHE A CA 1
ATOM 1724 C C . PHE A 1 209 ? 16.857 -10.103 -13.994 1.00 87.75 209 PHE A C 1
ATOM 1726 O O . PHE A 1 209 ? 18.048 -9.951 -14.259 1.00 87.75 209 PHE A O 1
ATOM 1733 N N . MET A 1 210 ? 16.086 -9.085 -13.608 1.00 88.06 210 MET A N 1
ATOM 1734 C CA . MET A 1 210 ? 16.576 -7.710 -13.596 1.00 88.06 210 MET A CA 1
ATOM 1735 C C . MET A 1 210 ? 17.711 -7.501 -12.584 1.00 88.06 210 MET A C 1
ATOM 1737 O O . MET A 1 210 ? 18.663 -6.780 -12.872 1.00 88.06 210 MET A O 1
ATOM 1741 N N . TYR A 1 211 ? 17.675 -8.182 -11.434 1.00 87.00 211 TYR A N 1
ATOM 1742 C CA . TYR A 1 211 ? 18.765 -8.127 -10.457 1.00 87.00 211 TYR A CA 1
ATOM 1743 C C . TYR A 1 211 ? 20.066 -8.718 -10.990 1.00 87.00 211 TYR A C 1
ATOM 1745 O O . TYR A 1 211 ? 21.127 -8.140 -10.755 1.00 87.00 211 TYR A O 1
ATOM 1753 N N . LYS A 1 212 ? 19.982 -9.834 -11.719 1.00 86.25 212 LYS A N 1
ATOM 1754 C CA . LYS A 1 212 ? 21.145 -10.507 -12.311 1.00 86.25 212 LYS A CA 1
ATOM 1755 C C . LYS A 1 212 ? 21.722 -9.731 -13.495 1.00 86.25 212 LYS A C 1
ATOM 1757 O O . LYS A 1 212 ? 22.937 -9.626 -13.610 1.00 86.25 212 LYS A O 1
ATOM 1762 N N . THR A 1 213 ? 20.860 -9.188 -14.351 1.00 86.56 213 THR A N 1
ATOM 1763 C CA . THR A 1 213 ? 21.261 -8.586 -15.632 1.00 86.56 213 THR A CA 1
ATOM 1764 C C . THR A 1 213 ? 21.575 -7.094 -15.516 1.00 86.56 213 THR A C 1
ATOM 1766 O O . THR A 1 213 ? 22.507 -6.612 -16.152 1.00 86.56 213 THR A O 1
ATOM 1769 N N . PHE A 1 214 ? 20.832 -6.355 -14.686 1.00 85.12 214 PHE A N 1
ATOM 1770 C CA . PHE A 1 214 ? 20.890 -4.889 -14.604 1.00 85.12 214 PHE A CA 1
ATOM 1771 C C . PHE A 1 214 ? 21.319 -4.379 -13.219 1.00 85.12 214 PHE A C 1
ATOM 1773 O O . PHE A 1 214 ? 20.917 -3.297 -12.795 1.00 85.12 214 PHE A O 1
ATOM 1780 N N . GLY A 1 215 ? 22.133 -5.154 -12.495 1.00 79.12 215 GLY A N 1
ATOM 1781 C CA . GLY A 1 215 ? 22.843 -4.675 -11.303 1.00 79.12 215 GLY A CA 1
ATOM 1782 C C . GLY A 1 215 ? 21.948 -4.320 -10.112 1.00 79.12 215 GLY A C 1
ATOM 1783 O O . GLY A 1 215 ? 22.188 -3.318 -9.444 1.00 79.12 215 GLY A O 1
ATOM 1784 N N . GLY A 1 216 ? 20.919 -5.127 -9.830 1.00 77.38 216 GLY A N 1
ATOM 1785 C CA . GLY A 1 216 ? 20.059 -4.941 -8.649 1.00 77.38 216 GLY A CA 1
ATOM 1786 C C . GLY A 1 216 ? 18.859 -4.004 -8.838 1.00 77.38 216 GLY A C 1
ATOM 1787 O O . GLY A 1 216 ? 18.225 -3.616 -7.857 1.00 77.38 216 GLY A O 1
ATOM 1788 N N . LEU A 1 217 ? 18.509 -3.649 -10.076 1.00 81.88 217 LEU A N 1
ATOM 1789 C CA . LEU A 1 217 ? 17.310 -2.862 -10.383 1.00 81.88 217 LEU A CA 1
ATOM 1790 C C . LEU A 1 217 ? 16.070 -3.757 -10.522 1.00 81.88 217 LEU A C 1
ATOM 1792 O O . LEU A 1 217 ? 16.155 -4.851 -11.062 1.00 81.88 217 LEU A O 1
ATOM 1796 N N . ALA A 1 218 ? 14.901 -3.300 -10.069 1.00 84.00 218 ALA A N 1
ATOM 1797 C CA . ALA A 1 218 ? 13.614 -3.987 -10.265 1.00 84.00 218 ALA A CA 1
ATOM 1798 C C . ALA A 1 218 ? 12.623 -3.086 -11.013 1.00 84.00 218 ALA A C 1
ATOM 1800 O O . ALA A 1 218 ? 12.812 -1.875 -11.054 1.00 84.00 218 ALA A O 1
ATOM 1801 N N . LEU A 1 219 ? 11.536 -3.633 -11.567 1.00 83.62 219 LEU A N 1
ATOM 1802 C CA . LEU A 1 219 ? 10.495 -2.812 -12.213 1.00 83.62 219 LEU A CA 1
ATOM 1803 C C . LEU A 1 219 ? 9.846 -1.80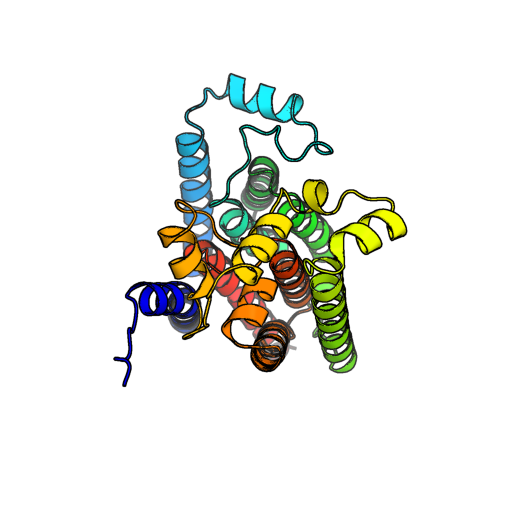4 -11.248 1.00 83.62 219 LEU A C 1
ATOM 1805 O O . LEU A 1 219 ? 9.488 -0.707 -11.658 1.00 83.62 219 LEU A O 1
ATOM 1809 N N . GLU A 1 220 ? 9.719 -2.175 -9.968 1.00 82.25 220 GLU A N 1
ATOM 1810 C CA . GLU A 1 220 ? 9.102 -1.356 -8.911 1.00 82.25 220 GLU A CA 1
ATOM 1811 C C . GLU A 1 220 ? 7.664 -0.888 -9.215 1.00 82.25 220 GLU A C 1
ATOM 1813 O O . GLU A 1 220 ? 7.234 0.168 -8.756 1.00 82.25 220 GLU A O 1
ATOM 1818 N N . MET A 1 221 ? 6.910 -1.681 -9.976 1.00 88.12 221 MET A N 1
ATOM 1819 C CA . MET A 1 221 ? 5.495 -1.461 -10.286 1.00 88.12 221 MET A CA 1
ATOM 1820 C C . MET A 1 221 ? 4.781 -2.807 -10.155 1.00 88.12 221 MET A C 1
ATOM 1822 O O . MET A 1 221 ? 4.944 -3.672 -11.015 1.00 88.12 221 MET A O 1
ATOM 1826 N N . ASP A 1 222 ? 4.045 -3.021 -9.062 1.00 88.88 222 ASP A N 1
ATOM 1827 C CA . ASP A 1 222 ? 3.596 -4.371 -8.696 1.00 88.88 222 ASP A CA 1
ATOM 1828 C C . ASP A 1 222 ? 2.604 -4.960 -9.713 1.00 88.88 222 ASP A C 1
ATOM 1830 O O . ASP A 1 222 ? 2.733 -6.116 -10.113 1.00 88.88 222 ASP A O 1
ATOM 1834 N N . ILE A 1 223 ? 1.627 -4.166 -10.171 1.00 91.25 223 ILE A N 1
ATOM 1835 C CA . ILE A 1 223 ? 0.637 -4.627 -11.157 1.00 91.25 223 ILE A CA 1
ATOM 1836 C C . ILE A 1 223 ? 1.281 -4.830 -12.531 1.00 91.25 223 ILE A C 1
ATOM 1838 O O . ILE A 1 223 ? 0.954 -5.800 -13.206 1.00 91.25 223 ILE A O 1
ATOM 1842 N N . VAL A 1 224 ? 2.235 -3.984 -12.928 1.00 90.38 224 VAL A N 1
ATOM 1843 C CA . VAL A 1 224 ? 2.981 -4.164 -14.187 1.00 90.38 224 VAL A CA 1
ATOM 1844 C C . VAL A 1 224 ? 3.808 -5.450 -14.139 1.00 90.38 224 VAL A C 1
ATOM 1846 O O . VAL A 1 224 ? 3.775 -6.229 -15.087 1.00 90.38 224 VAL A O 1
ATOM 1849 N N . ALA A 1 225 ? 4.484 -5.718 -13.017 1.00 90.69 225 ALA A N 1
ATOM 1850 C CA . ALA A 1 225 ? 5.206 -6.970 -12.811 1.00 90.69 225 ALA A CA 1
ATOM 1851 C C . ALA A 1 225 ? 4.261 -8.182 -12.872 1.00 90.69 225 ALA A C 1
ATOM 1853 O O . ALA A 1 225 ? 4.560 -9.148 -13.564 1.00 90.69 225 ALA A O 1
ATOM 1854 N N . LEU A 1 226 ? 3.079 -8.113 -12.245 1.00 91.56 226 LEU A N 1
ATOM 1855 C CA . LEU A 1 226 ? 2.067 -9.174 -12.342 1.00 91.56 226 LEU A CA 1
ATOM 1856 C C . LEU A 1 226 ? 1.609 -9.434 -13.785 1.00 91.56 226 LEU A C 1
ATOM 1858 O O . LEU A 1 226 ? 1.428 -10.595 -14.150 1.00 91.56 226 LEU A O 1
ATOM 1862 N N . VAL A 1 227 ? 1.427 -8.389 -14.602 1.00 93.31 227 VAL A N 1
ATOM 1863 C CA . VAL A 1 227 ? 1.079 -8.544 -16.027 1.00 93.31 227 VAL A CA 1
ATOM 1864 C C . VAL A 1 227 ? 2.199 -9.260 -16.776 1.00 93.31 227 VAL A C 1
ATOM 1866 O O . VAL A 1 227 ? 1.929 -10.239 -17.467 1.00 93.31 227 VAL A O 1
ATOM 1869 N N . VAL A 1 228 ? 3.440 -8.795 -16.623 1.00 91.31 228 VAL A N 1
ATOM 1870 C CA . VAL A 1 228 ? 4.606 -9.337 -17.336 1.00 91.31 228 VAL A CA 1
ATOM 1871 C C . VAL A 1 228 ? 4.910 -10.779 -16.920 1.00 91.31 228 VAL A C 1
ATOM 1873 O O . VAL A 1 228 ? 5.306 -11.592 -17.750 1.00 91.31 228 VAL A O 1
ATOM 1876 N N . GLU A 1 229 ? 4.717 -11.115 -15.644 1.00 91.06 229 GLU A N 1
ATOM 1877 C CA . GLU A 1 229 ? 5.085 -12.426 -15.107 1.00 91.06 229 GLU A CA 1
ATOM 1878 C C . GLU A 1 229 ? 3.959 -13.469 -15.192 1.00 91.06 229 GLU A C 1
ATOM 1880 O O . GLU A 1 229 ? 4.222 -14.653 -15.380 1.00 91.06 229 GLU A O 1
ATOM 1885 N N . LEU A 1 230 ? 2.696 -13.067 -15.016 1.00 91.25 230 LEU A N 1
ATOM 1886 C CA . LEU A 1 230 ? 1.569 -14.000 -14.874 1.00 91.25 230 LEU A CA 1
ATOM 1887 C C . LEU A 1 230 ? 0.357 -13.666 -15.760 1.00 91.25 230 LEU A C 1
ATOM 1889 O O . LEU A 1 230 ? -0.658 -14.368 -15.703 1.00 91.25 230 LEU A O 1
ATOM 1893 N N . GLY A 1 231 ? 0.421 -12.586 -16.540 1.00 92.56 231 GLY A N 1
ATOM 1894 C CA . GLY A 1 231 ? -0.648 -12.146 -17.430 1.00 92.56 231 GLY A CA 1
ATOM 1895 C C . GLY A 1 231 ? -1.855 -11.499 -16.737 1.00 92.56 231 GLY A C 1
ATOM 1896 O O . GLY A 1 231 ? -2.016 -11.479 -15.514 1.00 92.56 231 GLY A O 1
ATOM 1897 N N . TRP A 1 232 ? -2.769 -10.980 -17.561 1.00 94.38 232 TRP A N 1
ATOM 1898 C CA . TRP A 1 232 ? -3.937 -10.209 -17.114 1.00 94.38 232 TRP A CA 1
ATOM 1899 C C . TRP A 1 232 ? -4.935 -10.989 -16.253 1.00 94.38 232 TRP A C 1
ATOM 1901 O O . TRP A 1 232 ? -5.588 -10.399 -15.392 1.00 94.38 232 TRP A O 1
ATOM 1911 N N . ILE A 1 233 ? -5.040 -12.311 -16.433 1.00 94.50 233 ILE A N 1
ATOM 1912 C CA . ILE A 1 233 ? -5.927 -13.163 -15.620 1.00 94.50 233 ILE A CA 1
ATOM 1913 C C . ILE A 1 233 ? -5.554 -13.049 -14.136 1.00 94.50 233 ILE A C 1
ATOM 1915 O O . ILE A 1 233 ? -6.426 -12.905 -13.276 1.00 94.50 233 ILE A O 1
ATOM 1919 N N . SER A 1 234 ? -4.254 -13.039 -13.842 1.00 92.19 234 SER A N 1
ATOM 1920 C CA . SER A 1 234 ? -3.726 -12.933 -12.483 1.00 92.19 234 SER A CA 1
ATOM 1921 C C . SER A 1 234 ? -4.016 -11.566 -11.866 1.00 92.19 234 SER A C 1
ATOM 1923 O O . SER A 1 234 ? -4.398 -11.490 -10.701 1.00 92.19 234 SER A O 1
ATOM 1925 N N . VAL A 1 235 ? -3.947 -10.491 -12.658 1.00 94.62 235 VAL A N 1
ATOM 1926 C CA . VAL A 1 235 ? -4.312 -9.130 -12.225 1.00 94.62 235 VAL A CA 1
ATOM 1927 C C . VAL A 1 235 ? -5.803 -9.023 -11.890 1.00 94.62 235 VAL A C 1
ATOM 1929 O O . VAL A 1 235 ? -6.167 -8.469 -10.851 1.00 94.62 235 VAL A O 1
ATOM 1932 N N . VAL A 1 236 ? -6.676 -9.607 -12.719 1.00 96.56 236 VAL A N 1
ATOM 1933 C CA . VAL A 1 236 ? -8.127 -9.649 -12.464 1.00 96.56 236 VAL A CA 1
ATOM 1934 C C . VAL A 1 236 ? -8.433 -10.402 -11.172 1.00 96.56 236 VAL A C 1
ATOM 1936 O O . VAL A 1 236 ? -9.209 -9.911 -10.343 1.00 96.56 236 VAL A O 1
ATOM 1939 N N . ALA A 1 237 ? -7.814 -11.569 -10.974 1.00 95.69 237 ALA A N 1
ATOM 1940 C CA . ALA A 1 237 ? -7.967 -12.350 -9.751 1.00 95.69 237 ALA A CA 1
ATOM 1941 C C . ALA A 1 237 ? -7.469 -11.569 -8.525 1.00 95.69 237 ALA A C 1
ATOM 1943 O O . ALA A 1 237 ? -8.190 -11.463 -7.532 1.00 95.69 237 ALA A O 1
ATOM 1944 N N . PHE A 1 238 ? -6.286 -10.957 -8.624 1.00 93.94 238 PHE A N 1
ATOM 1945 C CA . PHE A 1 238 ? -5.668 -10.163 -7.566 1.00 93.94 238 PHE A CA 1
ATOM 1946 C C . PHE A 1 238 ? -6.574 -9.007 -7.111 1.00 93.94 238 PHE A C 1
ATOM 1948 O O . PHE A 1 238 ? -7.001 -8.973 -5.955 1.00 93.94 238 PHE A O 1
ATOM 1955 N N . ILE A 1 239 ? -6.965 -8.115 -8.027 1.00 96.31 239 ILE A N 1
ATOM 1956 C CA . ILE A 1 239 ? -7.826 -6.958 -7.720 1.00 96.31 239 ILE A CA 1
ATOM 1957 C C . ILE A 1 239 ? -9.165 -7.416 -7.126 1.00 96.31 239 ILE A C 1
ATOM 1959 O O . ILE A 1 239 ? -9.635 -6.874 -6.120 1.00 96.31 239 ILE A O 1
ATOM 1963 N N . THR A 1 240 ? -9.775 -8.448 -7.716 1.00 96.94 240 THR A N 1
ATOM 1964 C CA . THR A 1 240 ? -11.080 -8.955 -7.275 1.00 96.94 240 THR A CA 1
ATOM 1965 C C . THR A 1 240 ? -11.016 -9.529 -5.862 1.00 96.94 240 THR A C 1
ATOM 1967 O O . THR A 1 240 ? -11.904 -9.249 -5.053 1.00 96.94 240 THR A O 1
ATOM 1970 N N . CYS A 1 241 ? -9.989 -10.317 -5.539 1.00 95.62 241 CYS A N 1
ATOM 1971 C CA . CYS A 1 241 ? -9.826 -10.922 -4.218 1.00 95.62 241 CYS A CA 1
ATOM 1972 C C . CYS A 1 241 ? -9.636 -9.862 -3.126 1.00 95.62 241 CYS A C 1
ATOM 1974 O O . CYS A 1 241 ? -10.364 -9.882 -2.129 1.00 95.62 241 CYS A O 1
ATOM 1976 N N . TYR A 1 242 ? -8.743 -8.892 -3.336 1.00 95.19 242 TYR A N 1
ATOM 1977 C CA . TYR A 1 242 ? -8.466 -7.847 -2.345 1.00 95.19 242 TYR A CA 1
ATOM 1978 C C . TYR A 1 242 ? -9.662 -6.912 -2.109 1.00 95.19 242 TYR A C 1
ATOM 1980 O O . TYR A 1 242 ? -10.005 -6.618 -0.960 1.00 95.19 242 TYR A O 1
ATOM 1988 N N . LEU A 1 243 ? -10.383 -6.506 -3.160 1.00 96.88 243 LEU A N 1
ATOM 1989 C CA . LEU A 1 243 ? -11.598 -5.700 -2.987 1.00 96.88 243 LEU A CA 1
ATOM 1990 C C . LEU A 1 243 ? -12.746 -6.496 -2.347 1.00 96.88 243 LEU A C 1
ATOM 1992 O O . LEU A 1 243 ? -13.517 -5.951 -1.552 1.00 96.88 243 LEU A O 1
ATOM 1996 N N . ARG A 1 244 ? -12.862 -7.801 -2.639 1.00 96.12 244 ARG A N 1
ATOM 1997 C CA . ARG A 1 244 ? -13.853 -8.675 -1.987 1.00 96.12 244 ARG A CA 1
ATOM 1998 C C . ARG A 1 244 ? -13.568 -8.881 -0.506 1.00 96.12 244 ARG A C 1
ATOM 2000 O O . ARG A 1 244 ? -14.535 -8.965 0.250 1.00 96.12 244 ARG A O 1
ATOM 2007 N N . PHE A 1 245 ? -12.300 -8.951 -0.112 1.00 94.69 245 PHE A N 1
ATOM 2008 C CA . PHE A 1 245 ? -11.882 -8.968 1.289 1.00 94.69 245 PHE A CA 1
ATOM 2009 C C . PHE A 1 245 ? -12.338 -7.688 2.007 1.00 94.69 245 PHE A C 1
ATOM 2011 O O . PHE A 1 245 ? -12.988 -7.748 3.048 1.00 94.69 245 PHE A O 1
ATOM 2018 N N . ALA A 1 246 ? -12.107 -6.526 1.394 1.00 96.12 246 ALA A N 1
ATOM 2019 C CA . ALA A 1 246 ? -12.343 -5.234 2.029 1.00 96.12 246 ALA A CA 1
ATOM 2020 C C . ALA A 1 246 ? -13.822 -4.779 2.069 1.00 96.12 246 ALA A C 1
ATOM 2022 O O . ALA A 1 246 ? -14.170 -3.877 2.828 1.00 96.12 246 ALA A O 1
ATOM 2023 N N . LYS A 1 247 ? -14.726 -5.402 1.296 1.00 94.88 247 LYS A N 1
ATOM 2024 C CA . LYS A 1 247 ? -16.131 -4.956 1.110 1.00 94.88 247 LYS A CA 1
ATOM 2025 C C . LYS A 1 247 ? -16.993 -4.884 2.383 1.00 94.88 247 LYS A C 1
ATOM 2027 O O . LYS A 1 247 ? -18.105 -4.353 2.342 1.00 94.88 247 LYS A O 1
ATOM 2032 N N . GLY A 1 248 ? -16.555 -5.502 3.482 1.00 92.81 248 GLY A N 1
ATOM 2033 C CA . GLY A 1 248 ? -17.317 -5.568 4.733 1.00 92.81 248 GLY A CA 1
ATOM 2034 C C . GLY A 1 248 ? -17.502 -4.210 5.415 1.00 92.81 248 GLY A C 1
ATOM 2035 O O . GLY A 1 248 ? -18.491 -4.034 6.124 1.00 92.81 248 GLY A O 1
ATOM 2036 N N . ASN A 1 249 ? -16.610 -3.254 5.146 1.00 95.94 249 ASN A N 1
ATOM 2037 C CA . ASN A 1 249 ? -16.590 -1.927 5.754 1.00 95.94 249 ASN A CA 1
ATOM 2038 C C . ASN A 1 249 ? -16.064 -0.891 4.738 1.00 95.94 249 ASN A C 1
ATOM 2040 O O . ASN A 1 249 ? -15.054 -1.129 4.078 1.00 95.94 249 ASN A O 1
ATOM 2044 N N . PHE A 1 250 ? -16.739 0.251 4.597 1.00 96.06 250 PHE A N 1
ATOM 2045 C CA . PHE A 1 250 ? -16.426 1.266 3.587 1.00 96.06 250 PHE A CA 1
ATOM 2046 C C . PHE A 1 250 ? -15.048 1.900 3.796 1.00 96.06 250 PHE A C 1
ATOM 2048 O O . PHE A 1 250 ? -14.317 2.104 2.830 1.00 96.06 250 PHE A O 1
ATOM 2055 N N . TYR A 1 251 ? -14.660 2.178 5.043 1.00 97.00 251 TYR A N 1
ATOM 2056 C CA . TYR A 1 251 ? -13.334 2.718 5.351 1.00 97.00 251 TYR A CA 1
ATOM 2057 C C . TYR A 1 251 ? -12.219 1.768 4.899 1.00 97.00 251 TYR A C 1
ATOM 2059 O O . TYR A 1 251 ? -11.286 2.182 4.209 1.00 97.00 251 TYR A O 1
ATOM 2067 N N . VAL A 1 252 ? -12.355 0.479 5.224 1.00 97.25 252 VAL A N 1
ATOM 2068 C CA . VAL A 1 252 ? -11.407 -0.569 4.809 1.00 97.25 252 VAL A CA 1
ATOM 2069 C C . VAL A 1 252 ? -11.398 -0.737 3.289 1.00 97.25 252 VAL A C 1
ATOM 2071 O O . VAL A 1 252 ? -10.335 -0.879 2.686 1.00 97.25 252 VAL A O 1
ATOM 2074 N N . PHE A 1 253 ? -12.564 -0.662 2.650 1.00 97.50 253 PHE A N 1
ATOM 2075 C CA . PHE A 1 253 ? -12.691 -0.732 1.198 1.00 97.50 253 PHE A CA 1
ATOM 2076 C C . PHE A 1 253 ? -11.976 0.407 0.472 1.00 97.50 253 PHE A C 1
ATOM 2078 O O . PHE A 1 253 ? -11.257 0.152 -0.496 1.00 97.50 253 PHE A O 1
ATOM 2085 N N . VAL A 1 254 ? -12.122 1.648 0.943 1.00 96.75 254 VAL A N 1
ATOM 2086 C CA . VAL A 1 254 ? -11.403 2.781 0.349 1.00 96.75 254 VAL A CA 1
ATOM 2087 C C . VAL A 1 254 ? -9.901 2.654 0.585 1.00 96.75 254 VAL A C 1
ATOM 2089 O O . VAL A 1 254 ? -9.131 2.846 -0.354 1.00 96.75 254 VAL A O 1
ATOM 2092 N N . ALA A 1 255 ? -9.476 2.248 1.786 1.00 96.56 255 ALA A N 1
ATOM 2093 C CA . ALA A 1 255 ? -8.065 1.996 2.069 1.00 96.56 255 ALA A CA 1
ATOM 2094 C C . ALA A 1 255 ? -7.467 0.953 1.108 1.00 96.56 255 ALA A C 1
ATOM 2096 O O . ALA A 1 255 ? -6.410 1.187 0.527 1.00 96.56 255 ALA A O 1
ATOM 2097 N N . MET A 1 256 ? -8.170 -0.161 0.874 1.00 96.88 256 MET A N 1
ATOM 2098 C CA . MET A 1 256 ? -7.724 -1.195 -0.063 1.00 96.88 256 MET A CA 1
ATOM 2099 C C . MET A 1 256 ? -7.712 -0.708 -1.517 1.00 96.88 256 MET A C 1
ATOM 2101 O O . MET A 1 256 ? -6.775 -0.989 -2.255 1.00 96.88 256 MET A O 1
ATOM 2105 N N . THR A 1 257 ? -8.723 0.058 -1.928 1.00 95.94 257 THR A N 1
ATOM 2106 C CA . THR A 1 257 ? -8.794 0.643 -3.277 1.00 95.94 257 THR A CA 1
ATOM 2107 C C . THR A 1 257 ? -7.589 1.546 -3.548 1.00 95.94 257 THR A C 1
ATOM 2109 O O . THR A 1 257 ? -6.963 1.440 -4.599 1.00 95.94 257 THR A O 1
ATOM 2112 N N . LEU A 1 258 ? -7.223 2.397 -2.587 1.00 95.06 258 LEU A N 1
ATOM 2113 C CA . LEU A 1 258 ? -6.076 3.300 -2.702 1.00 95.06 258 LEU A CA 1
ATOM 2114 C C . LEU A 1 258 ? -4.736 2.547 -2.683 1.00 95.06 258 LEU A C 1
ATOM 2116 O O . LEU A 1 258 ? -3.834 2.905 -3.436 1.00 95.06 258 LEU A O 1
ATOM 2120 N N . LEU A 1 259 ? -4.617 1.473 -1.893 1.00 94.12 259 LEU A N 1
ATOM 2121 C CA . LEU A 1 259 ? -3.447 0.586 -1.922 1.00 94.12 259 LEU A CA 1
ATOM 2122 C C . LEU A 1 259 ? -3.283 -0.109 -3.280 1.00 94.12 259 LEU A C 1
ATOM 2124 O O . LEU A 1 259 ? -2.174 -0.161 -3.803 1.00 94.12 259 LEU A O 1
ATOM 2128 N N . LEU A 1 260 ? -4.376 -0.590 -3.878 1.00 94.62 260 LEU A N 1
ATOM 2129 C CA . LEU A 1 260 ? -4.345 -1.185 -5.216 1.00 94.62 260 LEU A CA 1
ATOM 2130 C C . LEU A 1 260 ? -3.972 -0.155 -6.287 1.00 94.62 260 LEU A C 1
ATOM 2132 O O . LEU A 1 260 ? -3.162 -0.464 -7.154 1.00 94.62 260 LEU A O 1
ATOM 2136 N N . LEU A 1 261 ? -4.493 1.075 -6.201 1.00 93.00 261 LEU A N 1
ATOM 2137 C CA . LEU A 1 261 ? -4.066 2.171 -7.077 1.00 93.00 261 LEU A CA 1
ATOM 2138 C C . LEU A 1 261 ? -2.573 2.479 -6.904 1.00 93.00 261 LEU A C 1
ATOM 2140 O O . LEU A 1 261 ? -1.874 2.667 -7.895 1.00 93.00 261 LEU A O 1
ATOM 2144 N N . ASN A 1 262 ? -2.053 2.473 -5.673 1.00 90.94 262 ASN A N 1
ATOM 2145 C CA . ASN A 1 262 ? -0.619 2.624 -5.427 1.00 90.94 262 ASN A CA 1
ATOM 2146 C C . ASN A 1 262 ? 0.203 1.518 -6.105 1.00 90.94 262 ASN A C 1
ATOM 2148 O O . ASN A 1 262 ? 1.230 1.822 -6.703 1.00 90.94 262 ASN A O 1
ATOM 2152 N N . SER A 1 263 ? -0.264 0.269 -6.063 1.00 91.06 263 SER A N 1
ATOM 2153 C CA . SER A 1 263 ? 0.395 -0.873 -6.712 1.00 91.06 263 SER A CA 1
ATOM 2154 C C . SER A 1 263 ? 0.411 -0.811 -8.247 1.00 91.06 263 SER A C 1
ATOM 2156 O O . SER A 1 263 ? 1.181 -1.543 -8.869 1.00 91.06 263 SER A O 1
ATOM 2158 N N . ILE A 1 264 ? -0.388 0.063 -8.875 1.00 90.56 264 ILE A N 1
ATOM 2159 C CA . ILE A 1 264 ? -0.275 0.358 -10.316 1.00 90.56 264 ILE A CA 1
ATOM 2160 C C . ILE A 1 264 ? 0.994 1.173 -10.592 1.00 90.56 264 ILE A C 1
ATOM 2162 O O . ILE A 1 264 ? 1.746 0.854 -11.508 1.00 90.56 264 ILE A O 1
ATOM 2166 N N . PHE A 1 265 ? 1.239 2.211 -9.789 1.00 84.94 265 PHE A N 1
ATOM 2167 C CA . PHE A 1 265 ? 2.266 3.225 -10.061 1.00 84.94 265 PHE A CA 1
ATOM 2168 C C . PHE A 1 265 ? 3.597 2.993 -9.332 1.00 84.94 265 PHE A C 1
ATOM 2170 O O . PHE A 1 265 ? 4.608 3.609 -9.672 1.00 84.94 265 PHE A O 1
ATOM 2177 N N . SER A 1 266 ? 3.598 2.169 -8.287 1.00 83.81 266 SER A N 1
ATOM 2178 C CA . SER A 1 266 ? 4.732 1.988 -7.384 1.00 83.81 266 SER A CA 1
ATOM 2179 C C . SER A 1 266 ? 4.764 0.573 -6.818 1.00 83.81 266 SER A C 1
ATOM 2181 O O . SER A 1 266 ? 3.766 -0.143 -6.797 1.00 83.81 266 SER A O 1
ATOM 2183 N N . SER A 1 267 ? 5.917 0.205 -6.268 1.00 81.62 267 SER A N 1
ATOM 2184 C CA . SER A 1 267 ? 6.079 -0.991 -5.458 1.00 81.62 267 SER A CA 1
ATOM 2185 C C . SER A 1 267 ? 5.530 -0.804 -4.047 1.00 81.62 267 SER A C 1
ATOM 2187 O O . SER A 1 267 ? 5.680 0.255 -3.412 1.00 81.62 267 SER A O 1
ATOM 2189 N N . GLY A 1 268 ? 4.929 -1.876 -3.546 1.00 74.00 268 GLY A N 1
ATOM 2190 C CA . GLY A 1 268 ? 4.493 -2.013 -2.165 1.00 74.00 268 GLY A CA 1
ATOM 2191 C C . GLY A 1 268 ? 4.147 -3.443 -1.756 1.00 74.00 268 GLY A C 1
AT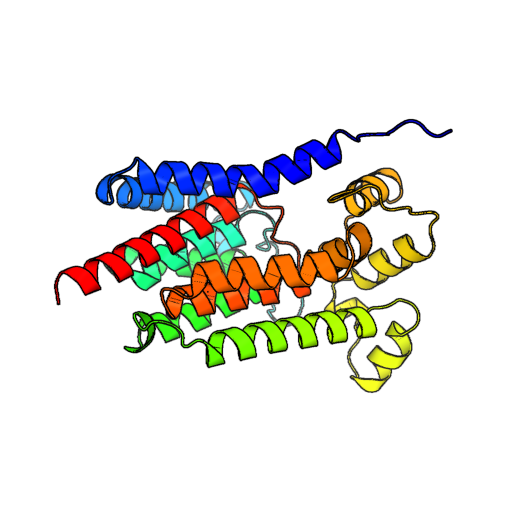OM 2192 O O . GLY A 1 268 ? 4.208 -3.759 -0.571 1.00 74.00 268 GLY A O 1
ATOM 2193 N N . MET A 1 269 ? 3.828 -4.330 -2.700 1.00 73.44 269 MET A N 1
ATOM 2194 C CA . MET A 1 269 ? 3.435 -5.723 -2.443 1.00 73.44 269 MET A CA 1
ATOM 2195 C C . MET A 1 269 ? 4.523 -6.579 -1.791 1.00 73.44 269 MET A C 1
ATOM 2197 O O . MET A 1 269 ? 4.206 -7.489 -1.031 1.00 73.44 269 MET A O 1
ATOM 2201 N N . SER A 1 270 ? 5.797 -6.271 -2.031 1.00 68.31 270 SER A N 1
ATOM 2202 C CA . SER A 1 270 ? 6.925 -6.997 -1.437 1.00 68.31 270 SER A CA 1
ATOM 2203 C C . SER A 1 270 ? 7.240 -6.595 0.012 1.00 68.31 270 SER A C 1
ATOM 2205 O O . SER A 1 270 ? 8.111 -7.203 0.632 1.00 68.31 270 SER A O 1
ATOM 2207 N N . SER A 1 271 ? 6.557 -5.590 0.581 1.00 81.81 271 SER A N 1
ATOM 2208 C CA . SER A 1 271 ? 6.755 -5.181 1.979 1.00 81.81 271 SER A CA 1
ATOM 2209 C C . SER A 1 271 ? 5.997 -6.108 2.935 1.00 81.81 271 SER A C 1
ATOM 2211 O O . SER A 1 271 ? 4.893 -5.796 3.383 1.00 81.81 271 SER A O 1
ATOM 2213 N N . THR A 1 272 ? 6.598 -7.257 3.254 1.00 86.19 272 THR A N 1
ATOM 2214 C CA . THR A 1 272 ? 6.025 -8.320 4.102 1.00 86.19 272 THR A CA 1
ATOM 2215 C C . THR A 1 272 ? 5.425 -7.773 5.403 1.00 86.19 272 THR A C 1
ATOM 2217 O O . THR A 1 272 ? 4.244 -7.967 5.689 1.00 86.19 272 THR A O 1
ATOM 2220 N N . PHE A 1 273 ? 6.215 -7.034 6.189 1.00 87.44 273 PHE A N 1
ATOM 2221 C CA . PHE A 1 273 ? 5.757 -6.492 7.472 1.00 87.44 273 PHE A CA 1
ATOM 2222 C C . PHE A 1 273 ? 4.736 -5.360 7.304 1.00 87.44 273 PHE A C 1
ATOM 2224 O O . PHE A 1 273 ? 3.785 -5.281 8.080 1.00 87.44 273 PHE A O 1
ATOM 2231 N N . GLY A 1 274 ? 4.883 -4.524 6.269 1.00 90.31 274 GLY A N 1
ATOM 2232 C CA . GLY A 1 274 ? 3.899 -3.494 5.934 1.00 90.31 274 GLY A CA 1
ATOM 2233 C C . GLY A 1 274 ? 2.522 -4.103 5.680 1.00 90.31 274 GLY A C 1
ATOM 2234 O O . GLY A 1 274 ? 1.535 -3.700 6.295 1.00 90.31 274 GLY A O 1
ATOM 2235 N N . TRP A 1 275 ? 2.467 -5.141 4.842 1.00 92.50 275 TRP A N 1
ATOM 2236 C CA . TRP A 1 275 ? 1.234 -5.871 4.559 1.00 92.50 275 TRP A CA 1
ATOM 2237 C C . TRP A 1 275 ? 0.682 -6.617 5.764 1.00 92.50 275 TRP A C 1
ATOM 2239 O O . TRP A 1 275 ? -0.534 -6.643 5.928 1.00 92.50 275 TRP A O 1
ATOM 2249 N N . LEU A 1 276 ? 1.531 -7.166 6.635 1.00 94.25 276 LEU A N 1
ATOM 2250 C CA . LEU A 1 276 ? 1.071 -7.811 7.864 1.00 94.25 276 LEU A CA 1
ATOM 2251 C C . LEU A 1 276 ? 0.288 -6.820 8.732 1.00 94.25 276 LEU A C 1
ATOM 2253 O O . LEU A 1 276 ? -0.851 -7.101 9.104 1.00 94.25 276 LEU A O 1
ATOM 2257 N N . ILE A 1 277 ? 0.864 -5.644 9.004 1.00 95.06 277 ILE A N 1
ATOM 2258 C CA . ILE A 1 277 ? 0.186 -4.618 9.805 1.00 95.06 277 ILE A CA 1
ATOM 2259 C C . ILE A 1 277 ? -1.085 -4.144 9.099 1.00 95.06 277 ILE A C 1
ATOM 2261 O O . ILE A 1 277 ? -2.130 -4.063 9.735 1.00 95.06 277 ILE A O 1
ATOM 2265 N N . ILE A 1 278 ? -1.039 -3.874 7.790 1.00 95.44 278 ILE A N 1
ATOM 2266 C CA . ILE A 1 278 ? -2.223 -3.468 7.018 1.00 95.44 278 ILE A CA 1
ATOM 2267 C C . ILE A 1 278 ? -3.349 -4.504 7.150 1.00 95.44 278 ILE A C 1
ATOM 2269 O O . ILE A 1 278 ? -4.483 -4.139 7.466 1.00 95.44 278 ILE A O 1
ATOM 2273 N N . LEU A 1 279 ? -3.048 -5.787 6.940 1.00 95.44 279 LEU A N 1
ATOM 2274 C CA . LEU A 1 279 ? -4.034 -6.865 6.986 1.00 95.44 279 LEU A CA 1
ATOM 2275 C C . LEU A 1 279 ? -4.596 -7.060 8.395 1.00 95.44 279 LEU A C 1
ATOM 2277 O O . LEU A 1 279 ? -5.810 -7.209 8.530 1.00 95.44 279 LEU A O 1
ATOM 2281 N N . VAL A 1 280 ? -3.763 -7.003 9.439 1.00 96.38 280 VAL A N 1
ATOM 2282 C CA . VAL A 1 280 ? -4.219 -7.070 10.838 1.00 96.38 280 VAL A CA 1
ATOM 2283 C C . VAL A 1 280 ? -5.106 -5.870 11.174 1.00 96.38 280 VAL A C 1
ATOM 2285 O O . VAL A 1 280 ? -6.202 -6.049 11.709 1.00 96.38 280 VAL A O 1
ATOM 2288 N N . SER A 1 281 ? -4.695 -4.654 10.808 1.00 96.62 281 SER A N 1
ATOM 2289 C CA . SER A 1 281 ? -5.466 -3.428 11.035 1.00 96.62 281 SER A CA 1
ATOM 2290 C C . SER A 1 281 ? -6.836 -3.484 10.361 1.00 96.62 281 SER A C 1
ATOM 2292 O O . SER A 1 281 ? -7.859 -3.248 11.005 1.00 96.62 281 SER A O 1
ATOM 2294 N N . MET A 1 282 ? -6.877 -3.841 9.075 1.00 96.69 282 MET A N 1
ATOM 2295 C CA . MET A 1 282 ? -8.116 -3.950 8.304 1.00 96.69 282 MET A CA 1
ATOM 2296 C C . MET A 1 282 ? -9.021 -5.071 8.812 1.00 96.69 282 MET A C 1
ATOM 2298 O O . MET A 1 282 ? -10.219 -4.859 8.987 1.00 96.69 282 MET A O 1
ATOM 2302 N N . SER A 1 283 ? -8.460 -6.249 9.087 1.00 95.62 283 SER A N 1
ATOM 2303 C CA . SER A 1 283 ? -9.228 -7.398 9.578 1.00 95.62 283 SER A CA 1
ATOM 2304 C C . SER A 1 283 ? -9.826 -7.120 10.953 1.00 95.62 283 SER A C 1
ATOM 2306 O O . SER A 1 283 ? -10.999 -7.410 11.168 1.00 95.62 283 SER A O 1
ATOM 2308 N N . SER A 1 284 ? -9.076 -6.463 11.845 1.00 95.19 284 SER A N 1
ATOM 2309 C CA . SER A 1 284 ? -9.582 -6.044 13.160 1.00 95.19 284 SER A CA 1
ATOM 2310 C C . SER A 1 284 ? -10.814 -5.148 13.024 1.00 95.19 284 SER A C 1
ATOM 2312 O O . SER A 1 284 ? -11.780 -5.300 13.763 1.00 95.19 284 SER A O 1
ATOM 2314 N N . ILE A 1 285 ? -10.797 -4.220 12.062 1.00 95.31 285 ILE A N 1
ATOM 2315 C CA . ILE A 1 285 ? -11.929 -3.330 11.769 1.00 95.31 285 ILE A CA 1
ATOM 2316 C C . ILE A 1 285 ? -13.119 -4.106 11.186 1.00 95.31 285 ILE A C 1
ATOM 2318 O O . ILE A 1 285 ? -14.273 -3.816 11.517 1.00 95.31 285 ILE A O 1
ATOM 2322 N N . LEU A 1 286 ? -12.859 -5.074 10.304 1.00 94.38 286 LEU A N 1
ATOM 2323 C CA . LEU A 1 286 ? -13.895 -5.887 9.667 1.00 94.38 286 LEU A CA 1
ATOM 2324 C C . LEU A 1 286 ? -14.623 -6.787 10.673 1.00 94.38 286 LEU A C 1
ATOM 2326 O O . LEU A 1 286 ? -15.851 -6.844 10.621 1.00 94.38 286 LEU A O 1
ATOM 2330 N N . VAL A 1 287 ? -13.893 -7.429 11.593 1.00 92.31 287 VAL A N 1
ATOM 2331 C CA . VAL A 1 287 ? -14.467 -8.246 12.680 1.00 92.31 287 VAL A CA 1
ATOM 2332 C C . VAL A 1 287 ? -15.381 -7.389 13.555 1.00 92.31 287 VAL A C 1
ATOM 2334 O O . VAL A 1 287 ? -16.569 -7.673 13.674 1.00 92.31 287 VAL A O 1
ATOM 2337 N N . ASP A 1 288 ? -14.880 -6.247 14.025 1.00 88.50 288 ASP A N 1
ATOM 2338 C CA . ASP A 1 288 ? -15.655 -5.279 14.809 1.00 88.50 288 ASP A CA 1
ATOM 2339 C C . ASP A 1 288 ? -16.931 -4.792 14.100 1.00 88.50 288 ASP A C 1
ATOM 2341 O O . ASP A 1 288 ? -17.968 -4.563 14.723 1.00 88.50 288 ASP A O 1
ATOM 2345 N N . SER A 1 289 ? -16.852 -4.587 12.784 1.00 86.12 289 SER A N 1
ATOM 2346 C CA . SER A 1 289 ? -17.994 -4.151 11.969 1.00 86.12 289 SER A CA 1
ATOM 2347 C C . SER A 1 289 ? -19.036 -5.256 11.781 1.00 86.12 289 SER A C 1
ATOM 2349 O O . SER A 1 289 ? -20.191 -4.958 11.470 1.00 86.12 289 SER A O 1
ATOM 2351 N N . CYS A 1 290 ? -18.633 -6.520 11.922 1.00 78.88 290 CYS A N 1
ATOM 2352 C CA . CYS A 1 290 ? -19.527 -7.670 11.915 1.00 78.88 290 CYS A CA 1
ATOM 2353 C C . CYS A 1 290 ? -20.230 -7.811 13.270 1.00 78.88 290 CYS A C 1
ATOM 2355 O O . CYS A 1 290 ? -21.451 -7.928 13.299 1.00 78.88 290 CY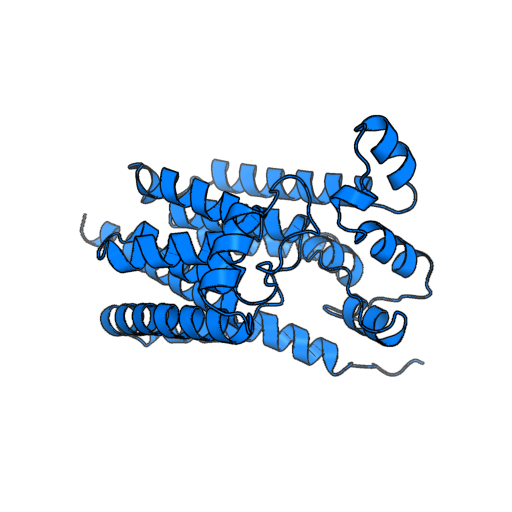S A O 1
ATOM 2357 N N . ASP A 1 291 ? -19.486 -7.696 14.372 1.00 73.62 291 ASP A N 1
ATOM 2358 C CA . ASP A 1 291 ? -20.022 -7.835 15.732 1.00 73.62 291 ASP A CA 1
ATOM 2359 C C . ASP A 1 291 ? -21.057 -6.756 16.069 1.00 73.62 291 ASP A C 1
ATOM 2361 O O . ASP A 1 291 ? -22.104 -7.055 16.642 1.00 73.62 291 ASP A O 1
ATOM 2365 N N . LYS A 1 292 ? -20.828 -5.507 15.634 1.00 67.12 292 LYS A N 1
ATOM 2366 C CA . LYS A 1 292 ? -21.804 -4.413 15.799 1.00 67.12 292 LYS A CA 1
ATOM 2367 C C . LYS A 1 292 ? -23.180 -4.716 15.196 1.00 67.12 292 LYS A C 1
ATOM 2369 O O . LYS A 1 292 ? -24.151 -4.130 15.643 1.00 67.12 292 LYS A O 1
ATOM 2374 N N . LYS A 1 293 ? -23.268 -5.611 14.208 1.00 57.50 293 LYS A N 1
ATOM 2375 C CA . LYS A 1 293 ? -24.534 -5.989 13.559 1.00 57.50 293 LYS A CA 1
ATOM 2376 C C . LYS A 1 293 ? -25.272 -7.127 14.249 1.00 57.50 293 LYS A C 1
ATOM 2378 O O . LYS A 1 293 ? -26.421 -7.360 13.915 1.00 57.50 293 LYS A O 1
ATOM 2383 N N . ILE A 1 294 ? -24.606 -7.881 15.122 1.00 56.75 294 ILE A N 1
ATOM 2384 C CA . ILE A 1 294 ? -25.242 -8.969 15.881 1.00 56.75 294 ILE A CA 1
ATOM 2385 C C . ILE A 1 294 ? -25.908 -8.405 17.149 1.00 56.75 294 ILE A C 1
ATOM 2387 O O . ILE A 1 294 ? -26.812 -9.024 17.698 1.00 56.75 294 ILE A O 1
ATOM 2391 N N . GLY A 1 295 ? -25.468 -7.226 17.606 1.00 47.09 295 GLY A N 1
ATOM 2392 C CA . GLY A 1 295 ? -26.031 -6.518 18.760 1.00 47.09 295 GLY A CA 1
ATOM 2393 C C . GLY A 1 295 ? -27.102 -5.464 18.444 1.00 47.09 295 GLY A C 1
ATOM 2394 O O . GLY A 1 295 ? -27.541 -4.801 19.382 1.00 47.09 295 GLY A O 1
ATOM 2395 N N . GLU A 1 296 ? -27.484 -5.289 17.173 1.00 42.62 296 GLU A N 1
ATOM 2396 C CA . GLU A 1 296 ? -28.619 -4.465 16.702 1.00 42.62 296 GLU A CA 1
ATOM 2397 C C . GLU A 1 296 ? -29.771 -5.371 16.249 1.00 42.62 296 GLU A C 1
ATOM 2399 O O . GLU A 1 296 ? -30.935 -5.029 16.553 1.00 42.62 296 GLU A O 1
#

pLDDT: mean 86.07, std 11.58, range [32.53, 97.5]

Secondary structure (DSSP, 8-state):
-------HHHHHHHHHHHHHHHHHHHHHHHS-HHHHHHHHHHHHHHHHHHHHHHTT--HHHHHHHHHH--SS-TT--TT--SSHHHHHHHHHHHHHHH-S-HHHHHHHHHHHHHTT-HHHHHHHHHHHHHHHSGGGGSPPPHHHHHHHHHHHHHHHHHHHHHHSTTTHHHHHHHHTS-HHHHTTTHHHHHHHHHTTT----STTHHHHHHHHHTTS-----HHHHHHHHHHHHHHHHHHHHHHHHHTTSHHHHHHHHHHHHHHHHS--TT-HHHHHHHHHHHHHHHHHHHHTTT--